Protein AF-A0A4Q7BI46-F1 (afdb_monomer_lite)

Secondary structure (DSSP, 8-state):
--HHHHHHHHHHHHHHHHHHHHHHHIIIIIIHHHHHHHHHHHH-EEEEEEEETTTT-EEEEEEEETTEEEEEEEEETTEEEEEEE-TT-BBTTSS-BGGGGGT-TTEEEEEEEEEEEE-TT-S--EEEEEEEEEEETTS-EEEEEBS--TTT-HHHHHHHHHHHHHHHHHHHHHHHHHHHHHHHHHHSS------HHHHHHHHHHHHHHHHHHHHHHHHHHHHHHH--

Foldseek 3Di:
DPPVVVVVVVVVVVVVVVVVVLVCCLCVPQQVVLVVVLLLLVPWDKDKDKAFPPPQKHKDQPDDDPLHRQWMFIDGPNDRQAIDRQVPQDWAPDRDTQRSLVVDPQKAWTMWIWIWIARPVRPGTYIDTQWTWIQGNVRDIDITGGRADLSRDPVNSVVSVVSNLVSLVVSLVVLVVVVVVVCCVVVVPDDDDDDPVVVVVVVVVVVVSVVVSVVSVVVSVCVVVVVD

pLDDT: mean 74.2, std 13.87, range [39.66, 94.44]

Radius of gyration: 26.59 Å; chains: 1; bounding box: 54×36×86 Å

Sequence (228 aa):
MFKFDEELKELCTLVIRLLIVQWVVFWTIFIFPTQEKYVLIKDGYYELKTYRVPQDVSYEIDRIEAKNITNLSLIKDFQVFSRFDCAGIVVERKNVQVCDAFLDKNKRVTHIELYERHPKDGYKIVYEIKGLEYENSRHEKIKIEVSVLPYESQSHLNNAKFKFVMSIIGSSFALILFFYVFYSTQFAKSIRKDGNLLIYLKNTIKYVTLILIVYQFIKVWMFLFKNL

Structure (mmCIF, N/CA/C/O backbone):
data_AF-A0A4Q7BI46-F1
#
_entry.id   AF-A0A4Q7BI46-F1
#
loop_
_atom_site.group_PDB
_atom_site.id
_atom_site.type_symbol
_atom_site.label_atom_id
_atom_site.label_alt_id
_atom_site.label_comp_id
_atom_site.label_asym_id
_atom_site.label_entity_id
_atom_site.label_seq_id
_atom_site.pdbx_PDB_ins_code
_atom_site.Cartn_x
_atom_site.Cartn_y
_atom_site.Cartn_z
_atom_site.occupancy
_atom_site.B_iso_or_equiv
_atom_site.auth_seq_id
_atom_site.auth_comp_id
_atom_site.auth_asym_id
_atom_site.auth_atom_id
_atom_site.pdbx_PDB_model_num
ATOM 1 N N . MET A 1 1 ? 17.442 -5.510 -56.576 1.00 42.97 1 MET A N 1
ATOM 2 C CA . MET A 1 1 ? 18.136 -4.648 -55.595 1.00 42.97 1 MET A CA 1
ATOM 3 C C . MET A 1 1 ? 17.198 -4.112 -54.492 1.00 42.97 1 MET A C 1
ATOM 5 O O . MET A 1 1 ? 17.585 -3.185 -53.811 1.00 42.97 1 MET A O 1
ATOM 9 N N . PHE A 1 2 ? 16.015 -4.711 -54.249 1.00 39.66 2 PHE A N 1
ATOM 10 C CA . PHE A 1 2 ? 15.000 -4.178 -53.308 1.00 39.66 2 PHE A CA 1
ATOM 11 C C . PHE A 1 2 ? 14.739 -5.028 -52.044 1.00 39.66 2 PHE A C 1
ATOM 13 O O . PHE A 1 2 ? 14.169 -4.527 -51.087 1.00 39.66 2 PHE A O 1
ATOM 20 N N . LYS A 1 3 ? 15.188 -6.292 -51.996 1.00 48.50 3 LYS A N 1
ATOM 21 C CA . LYS A 1 3 ? 14.912 -7.205 -50.865 1.00 48.50 3 LYS A CA 1
ATOM 22 C C . LYS A 1 3 ? 15.623 -6.829 -49.557 1.00 48.50 3 LYS A C 1
ATOM 24 O O . LYS A 1 3 ? 15.114 -7.101 -48.480 1.00 48.50 3 LYS A O 1
ATOM 29 N N . PHE A 1 4 ? 16.797 -6.209 -49.660 1.00 49.28 4 PHE A N 1
ATOM 30 C CA . PHE A 1 4 ? 17.637 -5.886 -48.505 1.00 49.28 4 PHE A CA 1
ATOM 31 C C . PHE A 1 4 ? 17.090 -4.707 -47.687 1.00 49.28 4 PHE A C 1
ATOM 33 O O . PHE A 1 4 ? 17.189 -4.706 -46.464 1.00 49.28 4 PHE A O 1
ATOM 40 N N . ASP A 1 5 ? 16.466 -3.732 -48.356 1.00 55.22 5 ASP A N 1
ATOM 41 C CA . ASP A 1 5 ? 15.857 -2.573 -47.697 1.00 55.22 5 ASP A CA 1
ATOM 42 C C . ASP A 1 5 ? 14.546 -2.932 -46.982 1.00 55.22 5 ASP A C 1
ATOM 44 O O . ASP A 1 5 ? 14.256 -2.367 -45.928 1.00 55.22 5 ASP A O 1
ATOM 48 N N . GLU A 1 6 ? 13.770 -3.893 -47.499 1.00 57.44 6 GLU A N 1
ATOM 49 C CA . GLU A 1 6 ? 12.555 -4.385 -46.831 1.00 57.44 6 GLU A CA 1
ATOM 50 C C . GLU A 1 6 ? 12.878 -5.175 -45.558 1.00 57.44 6 GLU A C 1
ATOM 52 O O . GLU A 1 6 ? 12.346 -4.848 -44.498 1.00 57.44 6 GLU A O 1
ATOM 57 N N . GLU A 1 7 ? 13.811 -6.132 -45.620 1.00 55.22 7 GLU A N 1
ATOM 58 C CA . GLU A 1 7 ? 14.237 -6.910 -44.444 1.00 55.22 7 GLU A CA 1
ATOM 59 C C . GLU A 1 7 ? 14.859 -6.009 -43.360 1.00 55.22 7 GLU A C 1
ATOM 61 O O . GLU A 1 7 ? 14.605 -6.179 -42.163 1.00 55.22 7 GLU A O 1
ATOM 66 N N . LEU A 1 8 ? 15.630 -4.992 -43.765 1.00 56.34 8 LEU A N 1
ATOM 67 C CA . LEU A 1 8 ? 16.214 -4.018 -42.844 1.00 56.34 8 LEU A CA 1
ATOM 68 C C . LEU A 1 8 ? 15.147 -3.122 -42.198 1.00 56.34 8 LEU A C 1
ATOM 70 O O . LEU A 1 8 ? 15.203 -2.849 -40.995 1.00 56.34 8 LEU A O 1
ATOM 74 N N . LYS A 1 9 ? 14.162 -2.667 -42.977 1.00 61.75 9 LYS A N 1
ATOM 75 C CA . LYS A 1 9 ? 13.049 -1.850 -42.481 1.00 61.75 9 LYS A CA 1
ATOM 76 C C . LYS A 1 9 ? 12.171 -2.634 -41.508 1.00 61.75 9 LYS A C 1
ATOM 78 O O . LYS A 1 9 ? 11.777 -2.080 -40.478 1.00 61.75 9 LYS A O 1
ATOM 83 N N . GLU A 1 10 ? 11.897 -3.905 -41.785 1.00 61.00 10 GLU A N 1
ATOM 84 C CA . GLU A 1 10 ? 11.157 -4.789 -40.879 1.00 61.00 10 GLU A CA 1
ATOM 85 C C . GLU A 1 10 ? 11.910 -5.019 -39.566 1.00 61.00 10 GLU A C 1
ATOM 87 O O . GLU A 1 10 ? 11.323 -4.859 -38.492 1.00 61.00 10 GLU A O 1
ATOM 92 N N . LEU A 1 11 ? 13.221 -5.283 -39.628 1.00 60.84 11 LEU A N 1
ATOM 93 C CA . LEU A 1 11 ? 14.055 -5.453 -38.437 1.00 60.84 11 LEU A CA 1
ATOM 94 C C . LEU A 1 11 ? 14.086 -4.179 -37.579 1.00 60.84 11 LEU A C 1
ATOM 96 O O . LEU A 1 11 ? 13.845 -4.240 -36.373 1.00 60.84 11 LEU A O 1
ATOM 100 N N . CYS A 1 12 ? 14.322 -3.015 -38.188 1.00 56.91 12 CYS A N 1
ATOM 101 C CA . CYS A 1 12 ? 14.306 -1.730 -37.485 1.00 56.91 12 CYS A CA 1
ATOM 102 C C . CYS A 1 12 ? 12.937 -1.443 -36.851 1.00 56.91 12 CYS A C 1
ATOM 104 O O . CYS A 1 12 ? 12.864 -1.001 -35.704 1.00 56.91 12 CYS A O 1
ATOM 106 N N . THR A 1 13 ? 11.847 -1.743 -37.560 1.00 63.34 13 THR A N 1
ATOM 107 C CA . THR A 1 13 ? 10.481 -1.555 -37.050 1.00 63.34 13 THR A CA 1
ATOM 108 C C . THR A 1 13 ? 10.200 -2.468 -35.855 1.00 63.34 13 THR A C 1
ATOM 110 O O . THR A 1 13 ? 9.615 -2.023 -34.865 1.00 63.34 13 THR A O 1
ATOM 113 N N . LEU A 1 14 ? 10.647 -3.726 -35.909 1.00 63.81 14 LEU A N 1
ATOM 114 C CA . LEU A 1 14 ? 10.507 -4.687 -34.815 1.00 63.81 14 LEU A CA 1
ATOM 115 C C . LEU A 1 14 ? 11.270 -4.228 -33.564 1.00 63.81 14 LEU A C 1
ATOM 117 O O . LEU A 1 14 ? 10.715 -4.246 -32.466 1.00 63.81 14 LEU A O 1
ATOM 121 N N . VAL A 1 15 ? 12.513 -3.765 -33.733 1.00 64.56 15 VAL A N 1
ATOM 122 C CA . VAL A 1 15 ? 13.352 -3.255 -32.636 1.00 64.56 15 VAL A CA 1
ATOM 123 C C . VAL A 1 15 ? 12.717 -2.036 -31.977 1.00 64.56 15 VAL A C 1
ATOM 125 O O . VAL A 1 15 ? 12.606 -1.996 -30.755 1.00 64.56 15 VAL A O 1
ATOM 128 N N . ILE A 1 16 ? 12.238 -1.069 -32.764 1.00 65.12 16 ILE A N 1
ATOM 129 C CA . ILE A 1 16 ? 11.577 0.130 -32.231 1.00 65.12 16 ILE A CA 1
ATOM 130 C C . ILE A 1 16 ? 10.316 -0.249 -31.445 1.00 65.12 16 ILE A C 1
ATOM 132 O O . ILE A 1 16 ? 10.116 0.239 -30.334 1.00 65.12 16 ILE A O 1
ATOM 136 N N . ARG A 1 17 ? 9.481 -1.153 -31.976 1.00 64.50 17 ARG A N 1
ATOM 137 C CA . ARG A 1 17 ? 8.268 -1.617 -31.282 1.00 64.50 17 ARG A CA 1
ATOM 138 C C . ARG A 1 17 ? 8.594 -2.318 -29.964 1.00 64.50 17 ARG A C 1
ATOM 140 O O . ARG A 1 17 ? 7.949 -2.032 -28.960 1.00 64.50 17 ARG A O 1
ATOM 147 N N . LEU A 1 18 ? 9.610 -3.182 -29.948 1.00 65.75 18 LEU A N 1
ATOM 148 C CA . LEU A 1 18 ? 10.075 -3.855 -28.732 1.00 65.75 18 LEU A CA 1
ATOM 149 C C . LEU A 1 18 ? 10.594 -2.863 -27.688 1.00 65.75 18 LEU A C 1
ATOM 151 O O . LEU A 1 18 ? 10.218 -2.971 -26.523 1.00 65.75 18 LEU A O 1
ATOM 155 N N . LEU A 1 19 ? 11.384 -1.868 -28.100 1.00 67.44 19 LEU A N 1
ATOM 156 C CA . LEU A 1 19 ? 11.882 -0.822 -27.205 1.00 67.44 19 LEU A CA 1
ATOM 157 C C . LEU A 1 19 ? 10.745 0.015 -26.609 1.00 67.44 19 LEU A C 1
ATOM 159 O O . LEU A 1 19 ? 10.787 0.325 -25.423 1.00 67.44 19 LEU A O 1
ATOM 163 N N . ILE A 1 20 ? 9.712 0.342 -27.392 1.00 65.31 20 ILE A N 1
ATOM 164 C CA . ILE A 1 20 ? 8.531 1.069 -26.899 1.00 65.31 20 ILE A CA 1
ATOM 165 C C . ILE A 1 20 ? 7.760 0.227 -25.877 1.00 65.31 20 ILE A C 1
ATOM 167 O O . ILE A 1 20 ? 7.444 0.726 -24.800 1.00 65.31 20 ILE A O 1
ATOM 171 N N . VAL A 1 21 ? 7.480 -1.046 -26.175 1.00 67.81 21 VAL A N 1
ATOM 172 C CA . VAL A 1 21 ? 6.760 -1.937 -25.247 1.00 67.81 21 VAL A CA 1
ATOM 173 C C . VAL A 1 21 ? 7.548 -2.115 -23.951 1.00 67.81 21 VAL A C 1
ATOM 175 O O . VAL A 1 21 ? 6.991 -1.978 -22.866 1.00 67.81 21 VAL A O 1
ATOM 178 N N . GLN A 1 22 ? 8.856 -2.343 -24.055 1.00 69.38 22 GLN A N 1
ATOM 179 C CA . GLN A 1 22 ? 9.752 -2.452 -22.910 1.00 69.38 22 GLN A CA 1
ATOM 180 C C . GLN A 1 22 ? 9.761 -1.160 -22.080 1.00 69.38 22 GLN A C 1
ATOM 182 O O . GLN A 1 22 ? 9.644 -1.213 -20.857 1.00 69.38 22 GLN A O 1
ATOM 187 N N . TRP A 1 23 ? 9.854 -0.001 -22.736 1.00 70.44 23 TRP A N 1
ATOM 188 C CA . TRP A 1 23 ? 9.809 1.307 -22.088 1.00 70.44 23 TRP A CA 1
ATOM 189 C C . TRP A 1 23 ? 8.508 1.497 -21.304 1.00 70.44 23 TRP A C 1
ATOM 191 O O . TRP A 1 23 ? 8.539 1.816 -20.117 1.00 70.44 23 TRP A O 1
ATOM 201 N N . VAL A 1 24 ? 7.364 1.233 -21.938 1.00 70.38 24 VAL A N 1
ATOM 202 C CA . VAL A 1 24 ? 6.047 1.343 -21.299 1.00 70.38 24 VAL A CA 1
ATOM 203 C C . VAL A 1 24 ? 5.945 0.401 -20.102 1.00 70.38 24 VAL A C 1
ATOM 205 O O . VAL A 1 24 ? 5.563 0.844 -19.022 1.00 70.38 24 VAL A O 1
ATOM 208 N N . VAL A 1 25 ? 6.340 -0.865 -20.250 1.00 70.69 25 VAL A N 1
ATOM 209 C CA . VAL A 1 25 ? 6.305 -1.863 -19.169 1.00 70.69 25 VAL A CA 1
ATOM 210 C C . VAL A 1 25 ? 7.189 -1.449 -17.990 1.00 70.69 25 VAL A C 1
ATOM 212 O O . VAL A 1 25 ? 6.753 -1.536 -16.844 1.00 70.69 25 VAL A O 1
ATOM 215 N N . PHE A 1 26 ? 8.400 -0.941 -18.236 1.00 72.62 26 PHE A N 1
ATOM 216 C CA . PHE A 1 26 ? 9.287 -0.516 -17.151 1.00 72.62 26 PHE A CA 1
ATOM 217 C C . PHE A 1 26 ? 8.710 0.622 -16.321 1.00 72.62 26 PHE A C 1
ATOM 219 O O . PHE A 1 26 ? 8.678 0.547 -15.090 1.00 72.62 26 PHE A O 1
ATOM 226 N N . TRP A 1 27 ? 8.227 1.662 -16.995 1.00 70.50 27 TRP A N 1
ATOM 227 C CA . TRP A 1 27 ? 7.672 2.819 -16.310 1.00 70.50 27 TRP A CA 1
ATOM 228 C C . TRP A 1 27 ? 6.374 2.476 -15.587 1.00 70.50 27 TRP A C 1
ATOM 230 O O . TRP A 1 27 ? 6.236 2.799 -14.412 1.00 70.50 27 TRP A O 1
ATOM 240 N N . THR A 1 28 ? 5.459 1.770 -16.250 1.00 70.56 28 THR A N 1
ATOM 241 C CA . THR A 1 28 ? 4.125 1.489 -15.700 1.00 70.56 28 THR A CA 1
ATOM 242 C C . THR A 1 28 ? 4.119 0.436 -14.598 1.00 70.56 28 THR A C 1
ATOM 244 O O . THR A 1 28 ? 3.349 0.574 -13.653 1.00 70.56 28 THR A O 1
ATOM 247 N N . ILE A 1 29 ? 4.973 -0.590 -14.674 1.00 74.12 29 ILE A N 1
ATOM 248 C CA . ILE A 1 29 ? 4.931 -1.714 -13.725 1.00 74.12 29 ILE A CA 1
ATOM 249 C C . ILE A 1 29 ? 5.925 -1.538 -12.575 1.00 74.12 29 ILE A C 1
ATOM 251 O O . ILE A 1 29 ? 5.618 -1.895 -11.439 1.00 74.12 29 ILE A O 1
ATOM 255 N N . PHE A 1 30 ? 7.115 -0.990 -12.836 1.00 73.38 30 PHE A N 1
ATOM 256 C CA . PHE A 1 30 ? 8.188 -0.974 -11.835 1.00 73.38 30 PHE A CA 1
ATOM 257 C C . PHE A 1 30 ? 8.401 0.409 -11.218 1.00 73.38 30 PHE A C 1
ATOM 259 O O . PHE A 1 30 ? 8.493 0.534 -9.993 1.00 73.38 30 PHE A O 1
ATOM 266 N N . ILE A 1 31 ? 8.473 1.453 -12.047 1.00 76.12 31 ILE A N 1
ATOM 267 C CA . ILE A 1 31 ? 8.896 2.783 -11.591 1.00 76.12 31 ILE A CA 1
ATOM 268 C C . ILE A 1 31 ? 7.717 3.573 -11.017 1.00 76.12 31 ILE A C 1
ATOM 270 O O . ILE A 1 31 ? 7.775 3.949 -9.848 1.00 76.12 31 ILE A O 1
ATOM 274 N N . PHE A 1 32 ? 6.633 3.778 -11.773 1.00 77.25 32 PHE A N 1
ATOM 275 C CA . PHE A 1 32 ? 5.499 4.586 -11.310 1.00 77.25 32 PHE A CA 1
ATOM 276 C C . PHE A 1 32 ? 4.880 4.074 -10.004 1.00 77.25 32 PHE A C 1
ATOM 278 O O . PHE A 1 32 ? 4.756 4.882 -9.088 1.00 77.25 32 PHE A O 1
ATOM 285 N N . PRO A 1 33 ? 4.620 2.766 -9.805 1.00 80.00 33 PRO A N 1
ATOM 286 C CA . PRO A 1 33 ? 4.011 2.305 -8.555 1.00 80.00 33 PRO A CA 1
ATOM 287 C C . PRO A 1 33 ? 4.900 2.540 -7.324 1.00 80.00 33 PRO A C 1
ATOM 289 O O . PRO A 1 33 ? 4.417 2.841 -6.231 1.00 80.00 33 PRO A O 1
ATOM 292 N N . THR A 1 34 ? 6.222 2.411 -7.482 1.00 82.88 34 THR A N 1
ATOM 293 C CA . THR A 1 34 ? 7.169 2.633 -6.377 1.00 82.88 34 THR A CA 1
ATOM 294 C C . THR A 1 34 ? 7.403 4.118 -6.110 1.00 82.88 34 THR A C 1
ATOM 296 O O . THR A 1 34 ? 7.507 4.511 -4.947 1.00 82.88 34 THR A O 1
ATOM 299 N N . GLN A 1 35 ? 7.408 4.942 -7.159 1.00 82.69 35 GLN A N 1
ATOM 300 C CA . GLN A 1 35 ? 7.459 6.397 -7.058 1.00 82.69 35 GLN A CA 1
ATOM 301 C C . GLN A 1 35 ? 6.207 6.953 -6.381 1.00 82.69 35 GLN A C 1
ATOM 303 O O . GLN A 1 35 ? 6.330 7.711 -5.423 1.00 82.69 35 GLN A O 1
ATOM 308 N N . GLU A 1 36 ? 5.020 6.560 -6.846 1.00 78.62 36 GLU A N 1
ATOM 309 C CA . GLU A 1 36 ? 3.738 6.974 -6.275 1.00 78.62 36 GLU A CA 1
ATOM 310 C C . GLU A 1 36 ? 3.697 6.646 -4.789 1.00 78.62 36 GLU A C 1
ATOM 312 O O . GLU A 1 36 ? 3.451 7.529 -3.976 1.00 78.62 36 GLU A O 1
ATOM 317 N N . LYS A 1 37 ? 4.054 5.413 -4.405 1.00 80.25 37 LYS A N 1
ATOM 318 C CA . LYS A 1 37 ? 4.109 5.016 -2.994 1.00 80.25 37 LYS A CA 1
ATOM 319 C C . LYS A 1 37 ? 5.092 5.859 -2.178 1.00 80.25 37 LYS A C 1
ATOM 321 O O . LYS A 1 37 ? 4.782 6.217 -1.045 1.00 80.25 37 LYS A O 1
ATOM 326 N N . TYR A 1 38 ? 6.269 6.170 -2.719 1.00 83.44 38 TYR A N 1
ATOM 327 C CA . TYR A 1 38 ? 7.255 7.000 -2.026 1.00 83.44 38 TYR A CA 1
ATOM 328 C C . TYR A 1 38 ? 6.774 8.445 -1.843 1.00 83.44 38 TYR A C 1
ATOM 330 O O . TYR A 1 38 ? 6.824 8.958 -0.727 1.00 83.44 38 TYR A O 1
ATOM 338 N N . VAL A 1 39 ? 6.276 9.081 -2.908 1.00 80.12 39 VAL A N 1
ATOM 339 C CA . VAL A 1 39 ? 5.740 10.454 -2.869 1.00 80.12 39 VAL A CA 1
ATOM 340 C C . VAL A 1 39 ? 4.546 10.534 -1.930 1.00 80.12 39 VAL A C 1
ATOM 342 O O . VAL A 1 39 ? 4.447 11.457 -1.132 1.00 80.12 39 VAL A O 1
ATOM 345 N N . LEU A 1 40 ? 3.679 9.526 -1.956 1.00 78.62 40 LEU A N 1
ATOM 346 C CA . LEU A 1 40 ? 2.534 9.429 -1.067 1.00 78.62 40 LEU A CA 1
ATOM 347 C C . LEU A 1 40 ? 2.983 9.424 0.416 1.00 78.62 40 LEU A C 1
ATOM 349 O O . LEU A 1 40 ? 2.395 10.133 1.231 1.00 78.62 40 LEU A O 1
ATOM 353 N N . ILE A 1 41 ? 4.068 8.709 0.760 1.00 78.25 41 ILE A N 1
ATOM 354 C CA . ILE A 1 41 ? 4.694 8.703 2.106 1.00 78.25 41 ILE A CA 1
ATOM 355 C C . ILE A 1 41 ? 5.360 10.013 2.467 1.00 78.25 41 ILE A C 1
ATOM 357 O O . ILE A 1 41 ? 5.165 10.496 3.581 1.00 78.25 41 ILE A O 1
ATOM 361 N N . LYS A 1 42 ? 6.086 10.606 1.531 1.00 80.44 42 LYS A N 1
ATOM 362 C CA . LYS A 1 42 ? 6.834 11.832 1.775 1.00 80.44 42 LYS A CA 1
ATOM 363 C C . LYS A 1 42 ? 5.938 13.071 1.896 1.00 80.44 42 LYS A C 1
ATOM 365 O O . LYS A 1 42 ? 6.152 13.878 2.791 1.00 80.44 42 LYS A O 1
ATOM 370 N N . ASP A 1 43 ? 4.975 13.223 0.988 1.00 77.75 43 ASP A N 1
ATOM 371 C CA . ASP A 1 43 ? 4.309 14.502 0.699 1.00 77.75 43 ASP A CA 1
ATOM 372 C C . ASP A 1 43 ? 2.779 14.468 0.862 1.00 77.75 43 ASP A C 1
ATOM 374 O O . ASP A 1 43 ? 2.121 15.485 0.626 1.00 77.75 43 ASP A O 1
ATOM 378 N N . GLY A 1 44 ? 2.195 13.317 1.214 1.00 77.44 44 GLY A N 1
ATOM 379 C CA . GLY A 1 44 ? 0.752 13.191 1.426 1.00 77.44 44 GLY A CA 1
ATOM 380 C C . GLY A 1 44 ? 0.261 14.049 2.594 1.00 77.44 44 GLY A C 1
ATOM 381 O O . GLY A 1 44 ? 0.916 14.122 3.631 1.00 77.44 44 GLY A O 1
ATOM 382 N N . TYR A 1 45 ? -0.904 14.682 2.436 1.00 82.31 45 TYR A N 1
ATOM 383 C CA . TYR A 1 45 ? -1.616 15.293 3.559 1.00 82.31 45 TYR A CA 1
ATOM 384 C C . TYR A 1 45 ? -2.427 14.219 4.287 1.00 82.31 45 TYR A C 1
ATOM 386 O O . TYR A 1 45 ? -3.080 13.408 3.627 1.00 82.31 45 TYR A O 1
ATOM 394 N N . TYR A 1 46 ? -2.384 14.218 5.621 1.00 82.50 46 TYR A N 1
ATOM 395 C CA . TYR A 1 46 ? -3.060 13.229 6.460 1.00 82.50 46 TYR A CA 1
ATOM 396 C C . TYR A 1 46 ? -4.148 13.899 7.290 1.00 82.50 46 TYR A C 1
ATOM 398 O O . TYR A 1 46 ? -3.883 14.865 8.006 1.00 82.50 46 TYR A O 1
ATOM 406 N N . GLU A 1 47 ? -5.350 13.342 7.231 1.00 87.94 47 GLU A N 1
ATOM 407 C CA . GLU A 1 47 ? -6.479 13.734 8.064 1.00 87.94 47 GLU A CA 1
ATOM 408 C C . GLU A 1 47 ? -6.932 12.521 8.879 1.00 87.94 47 GLU A C 1
ATOM 410 O O . GLU A 1 47 ? -7.193 11.455 8.325 1.00 87.94 47 GLU A O 1
ATOM 415 N N . LEU A 1 48 ? -7.008 12.659 10.203 1.00 89.44 48 LEU A N 1
ATOM 416 C CA . LEU A 1 48 ? -7.556 11.607 11.055 1.00 89.44 48 LEU A CA 1
ATOM 417 C C . LEU A 1 48 ? -9.084 11.690 11.036 1.00 89.44 48 LEU A C 1
ATOM 419 O O . LEU A 1 48 ? -9.647 12.715 11.420 1.00 89.44 48 LEU A O 1
ATOM 423 N N . LYS A 1 49 ? -9.749 10.601 10.646 1.00 92.38 49 LYS A N 1
ATOM 424 C CA . LYS A 1 49 ? -11.206 10.464 10.707 1.00 92.38 49 LYS A CA 1
ATOM 425 C C . LYS A 1 49 ? -11.618 9.243 11.504 1.00 92.38 49 LYS A C 1
ATOM 427 O O . LYS A 1 49 ? -11.022 8.174 11.403 1.00 92.38 49 LYS A O 1
ATOM 432 N N . THR A 1 50 ? -12.695 9.407 12.254 1.00 93.69 50 THR A N 1
ATOM 433 C CA . THR A 1 50 ? -13.314 8.332 13.023 1.00 93.69 50 THR A CA 1
ATOM 434 C C . THR A 1 50 ? -14.657 7.998 12.400 1.00 93.69 50 THR A C 1
ATOM 436 O O . THR A 1 50 ? -15.497 8.874 12.208 1.00 93.69 50 THR A O 1
ATOM 439 N N . TYR A 1 51 ? -14.852 6.721 12.096 1.00 93.12 51 TYR A N 1
ATOM 440 C CA . TYR A 1 51 ? -16.048 6.189 11.460 1.00 93.12 51 TYR A CA 1
ATOM 441 C C . TYR A 1 51 ? -16.800 5.282 12.426 1.00 93.12 51 TYR A C 1
ATOM 443 O O . TYR A 1 51 ? -16.200 4.376 13.003 1.00 93.12 51 TYR A O 1
ATOM 451 N N . ARG A 1 52 ? -18.109 5.490 12.594 1.00 92.69 52 ARG A N 1
ATOM 452 C CA . ARG A 1 52 ? -18.959 4.603 13.400 1.00 92.69 52 ARG A CA 1
ATOM 453 C C . ARG A 1 52 ? -19.343 3.352 12.624 1.00 92.69 52 ARG A C 1
ATOM 455 O O . ARG A 1 52 ? -19.707 3.426 11.452 1.00 92.69 52 ARG A O 1
ATOM 462 N N . VAL A 1 53 ? -19.339 2.217 13.312 1.00 91.25 53 VAL A N 1
ATOM 463 C CA . VAL A 1 53 ? -19.728 0.913 12.774 1.00 91.25 53 VAL A CA 1
ATOM 464 C C . VAL A 1 53 ? -20.997 0.422 13.484 1.00 91.25 53 VAL A C 1
ATOM 466 O O . VAL A 1 53 ? -21.000 0.302 14.711 1.00 91.25 53 VAL A O 1
ATOM 469 N N . PRO A 1 54 ? -22.080 0.080 12.758 1.00 89.69 54 PRO A N 1
ATOM 470 C CA . PRO A 1 54 ? -22.216 0.071 11.299 1.00 89.69 54 PRO A CA 1
ATOM 471 C C . PRO A 1 54 ? -22.775 1.380 10.696 1.00 89.69 54 PRO A C 1
ATOM 473 O O . PRO A 1 54 ? -23.138 1.383 9.525 1.00 89.69 54 PRO A O 1
ATOM 476 N N . GLN A 1 55 ? -22.953 2.454 11.482 1.00 89.62 55 GLN A N 1
ATOM 477 C CA . GLN A 1 55 ? -23.742 3.621 11.051 1.00 89.62 55 GLN A CA 1
ATOM 478 C C . GLN A 1 55 ? -23.108 4.414 9.904 1.00 89.62 55 GLN A C 1
ATOM 480 O O . GLN A 1 55 ? -23.820 4.798 8.981 1.00 89.62 55 GLN A O 1
ATOM 485 N N . ASP A 1 56 ? -21.805 4.687 9.981 1.00 90.69 56 ASP A N 1
ATOM 486 C CA . ASP A 1 56 ? -21.097 5.471 8.966 1.00 90.69 56 ASP A CA 1
ATOM 487 C C . ASP A 1 56 ? -20.407 4.552 7.945 1.00 90.69 56 ASP A C 1
ATOM 489 O O . ASP A 1 56 ? -20.304 4.901 6.769 1.00 90.69 56 ASP A O 1
ATOM 493 N N . VAL A 1 57 ? -19.930 3.382 8.390 1.00 92.81 57 VAL A N 1
ATOM 494 C CA . VAL A 1 57 ? -19.304 2.353 7.547 1.00 92.81 57 VAL A CA 1
ATOM 495 C C . VAL A 1 57 ? -19.680 0.952 8.024 1.00 92.81 57 VAL A C 1
ATOM 497 O O . VAL A 1 57 ? -19.797 0.699 9.224 1.00 92.81 57 VAL A O 1
ATOM 500 N N . SER A 1 58 ? -19.804 0.014 7.092 1.00 91.75 58 SER A N 1
ATOM 501 C CA . SER A 1 58 ? -19.840 -1.424 7.366 1.00 91.75 58 SER A CA 1
ATOM 502 C C . SER A 1 58 ? -18.549 -2.092 6.885 1.00 91.75 58 SER A C 1
ATOM 504 O O . SER A 1 58 ? -17.671 -1.441 6.316 1.00 91.75 58 SER A O 1
ATOM 506 N N . TYR A 1 59 ? -18.387 -3.384 7.167 1.00 90.94 59 TYR A N 1
ATOM 507 C CA . TYR A 1 59 ? -17.187 -4.128 6.797 1.00 90.94 59 TYR A CA 1
ATOM 508 C C . TYR A 1 59 ? -17.522 -5.520 6.267 1.00 90.94 59 TYR A C 1
ATOM 510 O O . TYR A 1 59 ? -18.542 -6.109 6.626 1.00 90.94 59 TYR A O 1
ATOM 518 N N . GLU A 1 60 ? -16.623 -6.047 5.446 1.00 91.38 60 GLU A N 1
ATOM 519 C CA . GLU A 1 60 ? -16.635 -7.409 4.928 1.00 91.38 60 GLU A CA 1
ATOM 520 C C . GLU A 1 60 ? -15.250 -8.029 5.128 1.00 91.38 60 GLU A C 1
ATOM 522 O O . GLU A 1 60 ? -14.219 -7.395 4.891 1.00 91.38 60 GLU A O 1
ATOM 527 N N . ILE A 1 61 ? -15.217 -9.267 5.619 1.00 89.75 61 ILE A N 1
ATOM 528 C CA . ILE A 1 61 ? -13.971 -10.007 5.818 1.00 89.75 61 ILE A CA 1
ATOM 529 C C . ILE A 1 61 ? -13.694 -10.791 4.539 1.00 89.75 61 ILE A C 1
ATOM 531 O O . ILE A 1 61 ? -14.279 -11.848 4.319 1.00 89.75 61 ILE A O 1
ATOM 535 N N . ASP A 1 62 ? -12.785 -10.279 3.712 1.00 88.00 62 ASP A N 1
ATOM 536 C CA . ASP A 1 62 ? -12.505 -10.863 2.397 1.00 88.00 62 ASP A CA 1
ATOM 537 C C . ASP A 1 62 ? -11.683 -12.154 2.501 1.00 88.00 62 ASP A C 1
ATOM 539 O O . ASP A 1 62 ? -11.833 -13.074 1.695 1.00 88.00 62 ASP A O 1
ATOM 543 N N . ARG A 1 63 ? -10.744 -12.214 3.457 1.00 86.62 63 ARG A N 1
ATOM 544 C CA . ARG A 1 63 ? -9.825 -13.351 3.591 1.00 86.62 63 ARG A CA 1
ATOM 545 C C . ARG A 1 63 ? -9.329 -13.533 5.020 1.00 86.62 63 ARG A C 1
ATOM 547 O O . ARG A 1 63 ? -8.915 -12.577 5.676 1.00 86.62 63 ARG A O 1
ATOM 554 N N . ILE A 1 64 ? -9.319 -14.792 5.454 1.00 85.00 64 ILE A N 1
ATOM 555 C CA . ILE A 1 64 ? -8.782 -15.250 6.737 1.00 85.00 64 ILE A CA 1
ATOM 556 C C . ILE A 1 64 ? -7.719 -16.310 6.450 1.00 85.00 64 ILE A C 1
ATOM 558 O O . ILE A 1 64 ? -7.970 -17.255 5.701 1.00 85.00 64 ILE A O 1
ATOM 562 N N . GLU A 1 65 ? -6.553 -16.191 7.077 1.00 83.69 65 GLU A N 1
ATOM 563 C CA . GLU A 1 65 ? -5.492 -17.198 7.024 1.00 83.69 65 GLU A CA 1
ATOM 564 C C . GLU A 1 65 ? -5.011 -17.525 8.433 1.00 83.69 65 GLU A C 1
ATOM 566 O O . GLU A 1 65 ? -4.775 -16.633 9.241 1.00 83.69 65 GLU A O 1
ATOM 571 N N . ALA A 1 66 ? -4.869 -18.816 8.746 1.00 80.88 66 ALA A N 1
ATOM 572 C CA . ALA A 1 66 ? -4.342 -19.281 10.033 1.00 80.88 66 ALA A CA 1
ATOM 573 C C . ALA A 1 66 ? -4.996 -18.623 11.276 1.00 80.88 66 ALA A C 1
ATOM 575 O O . ALA A 1 66 ? -4.332 -18.437 12.291 1.00 80.88 66 ALA A O 1
ATOM 576 N N . LYS A 1 67 ? -6.310 -18.341 11.204 1.00 79.38 67 LYS A N 1
ATOM 577 C CA . LYS A 1 67 ? -7.146 -17.661 12.223 1.00 79.38 67 LYS A CA 1
ATOM 578 C C . LYS A 1 67 ? -6.982 -16.139 12.340 1.00 79.38 67 LYS A C 1
ATOM 580 O O . LYS A 1 67 ? -7.632 -15.560 13.201 1.00 79.38 67 LYS A O 1
ATOM 585 N N . ASN A 1 68 ? -6.213 -15.510 11.460 1.00 80.69 68 ASN A N 1
ATOM 586 C CA . ASN A 1 68 ? -6.058 -14.059 11.409 1.00 80.69 68 ASN A CA 1
ATOM 587 C C . ASN A 1 68 ? -6.783 -13.498 10.184 1.00 80.69 68 ASN A C 1
ATOM 589 O O . ASN A 1 68 ? -6.776 -14.121 9.115 1.00 80.69 68 ASN A O 1
ATOM 593 N N . ILE A 1 69 ? -7.393 -12.320 10.313 1.00 81.62 69 ILE A N 1
ATOM 594 C CA . ILE A 1 69 ? -7.902 -11.602 9.138 1.00 81.62 69 ILE A CA 1
ATOM 595 C C . ILE A 1 69 ? -6.703 -11.091 8.350 1.00 81.62 69 ILE A C 1
ATOM 597 O O . ILE A 1 69 ? -5.911 -10.317 8.874 1.00 81.62 69 ILE A O 1
ATOM 601 N N . THR A 1 70 ? -6.590 -11.477 7.082 1.00 83.38 70 THR A N 1
ATOM 602 C CA . THR A 1 70 ? -5.565 -10.917 6.194 1.00 83.38 70 THR A CA 1
ATOM 603 C C . THR A 1 70 ? -6.113 -9.755 5.385 1.00 83.38 70 THR A C 1
ATOM 605 O O . THR A 1 70 ? -5.397 -8.787 5.188 1.00 83.38 70 THR A O 1
ATOM 608 N N . ASN A 1 71 ? -7.381 -9.813 4.963 1.00 86.94 71 ASN A N 1
ATOM 609 C CA . ASN A 1 71 ? -8.008 -8.745 4.184 1.00 86.94 71 ASN A CA 1
ATOM 610 C C . ASN A 1 71 ? -9.364 -8.342 4.768 1.00 86.94 71 ASN A C 1
ATOM 612 O O . ASN A 1 71 ? -10.208 -9.203 5.031 1.00 86.94 71 ASN A O 1
ATOM 616 N N . LEU A 1 72 ? -9.571 -7.033 4.907 1.00 89.81 72 LEU A N 1
ATOM 617 C CA . LEU A 1 72 ? -10.819 -6.420 5.358 1.00 89.81 72 LEU A CA 1
ATOM 618 C C . LEU A 1 72 ? -11.254 -5.335 4.364 1.00 89.81 72 LEU A C 1
ATOM 620 O O . LEU A 1 72 ? -10.515 -4.377 4.130 1.00 89.81 72 LEU A O 1
ATOM 624 N N . SER A 1 73 ? -12.462 -5.447 3.824 1.00 91.00 73 SER A N 1
ATOM 625 C CA . SER A 1 73 ? -13.095 -4.401 3.022 1.00 91.00 73 SER A CA 1
ATOM 626 C C . SER A 1 73 ? -13.970 -3.522 3.911 1.00 91.00 73 SER A C 1
ATOM 628 O O . SER A 1 73 ? -14.769 -4.034 4.691 1.00 91.00 73 SER A O 1
ATOM 630 N N . LEU A 1 74 ? -13.848 -2.198 3.789 1.00 91.31 74 LEU A N 1
ATOM 631 C CA . LEU A 1 74 ? -14.801 -1.255 4.374 1.00 91.31 74 LEU A CA 1
ATOM 632 C C . LEU A 1 74 ? -15.754 -0.741 3.303 1.00 91.31 74 LEU A C 1
ATOM 634 O O . LEU A 1 74 ? -15.347 -0.354 2.202 1.00 91.31 74 LEU A O 1
ATOM 638 N N . ILE A 1 75 ? -17.031 -0.731 3.662 1.00 91.31 75 ILE A N 1
ATOM 639 C CA . ILE A 1 75 ? -18.147 -0.404 2.791 1.00 91.31 75 ILE A CA 1
ATOM 640 C C . ILE A 1 75 ? -18.802 0.869 3.316 1.00 91.31 75 ILE A C 1
ATOM 642 O O . ILE A 1 75 ? -19.136 0.983 4.495 1.00 91.31 75 ILE A O 1
ATOM 646 N N . LYS A 1 76 ? -19.000 1.830 2.422 1.00 91.06 76 LYS A N 1
ATOM 647 C CA . LYS A 1 76 ? -19.714 3.079 2.675 1.00 91.06 76 LYS A CA 1
ATOM 648 C C . LYS A 1 76 ? -20.615 3.337 1.478 1.00 91.06 76 LYS A C 1
ATOM 650 O O . LYS A 1 76 ? -20.190 3.110 0.349 1.00 91.06 76 LYS A O 1
ATOM 655 N N . ASP A 1 77 ? -21.861 3.736 1.715 1.00 89.19 77 ASP A N 1
ATOM 656 C CA . ASP A 1 77 ? -22.835 4.003 0.646 1.00 89.19 77 ASP A CA 1
ATOM 657 C C . ASP A 1 77 ? -22.960 2.839 -0.366 1.00 89.19 77 ASP A C 1
ATOM 659 O O . ASP A 1 77 ? -23.048 3.038 -1.576 1.00 89.19 77 ASP A O 1
ATOM 663 N N . PHE A 1 78 ? -22.939 1.596 0.139 1.00 85.50 78 PHE A N 1
ATOM 664 C CA . PHE A 1 78 ? -22.986 0.344 -0.639 1.00 85.50 78 PHE A CA 1
ATOM 665 C C . PHE A 1 78 ? -21.801 0.100 -1.589 1.00 85.50 78 PHE A C 1
ATOM 667 O O . PHE A 1 78 ? -21.869 -0.783 -2.444 1.00 85.50 78 PHE A O 1
ATOM 674 N N . GLN A 1 79 ? -20.698 0.834 -1.435 1.00 87.94 79 GLN A N 1
ATOM 675 C CA . GLN A 1 79 ? -19.479 0.643 -2.214 1.00 87.94 79 GLN A CA 1
ATOM 676 C C . GLN A 1 79 ? -18.285 0.347 -1.309 1.00 87.94 79 GLN A C 1
ATOM 678 O O . GLN A 1 79 ? -18.121 0.947 -0.246 1.00 87.94 79 GLN A O 1
ATOM 683 N N . VAL A 1 80 ? -17.423 -0.573 -1.749 1.00 87.81 80 VAL A N 1
ATOM 684 C CA . VAL A 1 80 ? -16.130 -0.807 -1.099 1.00 87.81 80 VAL A CA 1
ATOM 685 C C . VAL A 1 80 ? -15.239 0.394 -1.387 1.00 87.81 80 VAL A C 1
ATOM 687 O O . VAL A 1 80 ? -14.764 0.562 -2.510 1.00 87.81 80 VAL A O 1
ATOM 690 N N . PHE A 1 81 ? -15.013 1.228 -0.376 1.00 86.75 81 PHE A N 1
ATOM 691 C CA . PHE A 1 81 ? -14.185 2.425 -0.526 1.00 86.75 81 PHE A CA 1
ATOM 692 C C . PHE A 1 81 ? -12.729 2.174 -0.117 1.00 86.75 81 PHE A C 1
ATOM 694 O O . PHE A 1 81 ? -11.823 2.845 -0.611 1.00 86.75 81 PHE A O 1
ATOM 701 N N . SER A 1 82 ? -12.482 1.179 0.742 1.00 85.94 82 SER A N 1
ATOM 702 C CA . SER A 1 82 ? -11.133 0.785 1.144 1.00 85.94 82 SER A CA 1
ATOM 703 C C . SER A 1 82 ? -11.012 -0.720 1.347 1.00 85.94 82 SER A C 1
ATOM 705 O O . SER A 1 82 ? -11.944 -1.372 1.813 1.00 85.94 82 SER A O 1
ATOM 707 N N . ARG A 1 83 ? -9.831 -1.251 1.027 1.00 87.25 83 ARG A N 1
ATOM 708 C CA . ARG A 1 83 ? -9.415 -2.622 1.328 1.00 87.25 83 ARG A CA 1
ATOM 709 C C . ARG A 1 83 ? -8.125 -2.567 2.126 1.00 87.25 83 ARG A C 1
ATOM 711 O O . ARG A 1 83 ? -7.144 -1.991 1.658 1.00 87.25 83 ARG A O 1
ATOM 718 N N . PHE A 1 84 ? -8.135 -3.165 3.305 1.00 83.94 84 PHE A N 1
ATOM 719 C CA . PHE A 1 84 ? -7.002 -3.193 4.214 1.00 83.94 84 PHE A CA 1
ATOM 720 C C . PHE A 1 84 ? -6.336 -4.557 4.176 1.00 83.94 84 PHE A C 1
ATOM 722 O O . PHE A 1 84 ? -6.997 -5.573 4.383 1.00 83.94 84 PHE A O 1
ATOM 729 N N . ASP A 1 85 ? -5.025 -4.547 3.947 1.00 82.94 85 ASP A N 1
ATOM 730 C CA . ASP A 1 85 ? -4.163 -5.676 4.269 1.00 82.94 85 ASP A CA 1
ATOM 731 C C . ASP A 1 85 ? -3.847 -5.598 5.764 1.00 82.94 85 ASP A C 1
ATOM 733 O O . ASP A 1 85 ? -3.104 -4.731 6.228 1.00 82.94 85 ASP A O 1
ATOM 737 N N . CYS A 1 86 ? -4.500 -6.462 6.526 1.00 78.62 86 CYS A N 1
ATOM 738 C CA . CYS A 1 86 ? -4.388 -6.540 7.974 1.00 78.62 86 CYS A CA 1
ATOM 739 C C . CYS A 1 86 ? -3.110 -7.265 8.421 1.00 78.62 86 CYS A C 1
ATOM 741 O O . CYS A 1 86 ? -2.744 -7.201 9.601 1.00 78.62 86 CYS A O 1
ATOM 743 N N . ALA A 1 87 ? -2.403 -7.931 7.498 1.00 72.81 87 ALA A N 1
ATOM 744 C CA . ALA A 1 87 ? -1.195 -8.666 7.820 1.00 72.81 87 ALA A CA 1
ATOM 745 C C . ALA A 1 87 ? -0.096 -7.711 8.318 1.00 72.81 87 ALA A C 1
ATOM 747 O O . ALA A 1 87 ? 0.413 -6.854 7.598 1.00 72.81 87 ALA A O 1
ATOM 748 N N . GLY A 1 88 ? 0.292 -7.876 9.584 1.00 68.12 88 GLY A N 1
ATOM 749 C CA . GLY A 1 88 ? 1.352 -7.080 10.208 1.00 68.12 88 GLY A CA 1
ATOM 750 C C . GLY A 1 88 ? 0.898 -5.753 10.827 1.00 68.12 88 GLY A C 1
ATOM 751 O O . GLY A 1 88 ? 1.737 -5.059 11.400 1.00 68.12 88 GLY A O 1
ATOM 752 N N . ILE A 1 89 ? -0.399 -5.418 10.794 1.00 75.88 89 ILE A N 1
ATOM 753 C CA . ILE A 1 89 ? -0.945 -4.291 11.568 1.00 75.88 89 ILE A CA 1
ATOM 754 C C . ILE A 1 89 ? -1.129 -4.744 13.020 1.00 75.88 89 ILE A C 1
ATOM 756 O O . ILE A 1 89 ? -2.131 -5.371 13.365 1.00 75.88 89 ILE A O 1
ATOM 760 N N . VAL A 1 90 ? -0.145 -4.450 13.868 1.00 78.69 90 VAL A N 1
ATOM 761 C CA . VAL A 1 90 ? -0.100 -4.907 15.265 1.00 78.69 90 VAL A CA 1
ATOM 762 C C . VAL A 1 90 ? -0.567 -3.847 16.261 1.00 78.69 90 VAL A C 1
ATOM 764 O O . VAL A 1 90 ? -0.393 -2.645 16.054 1.00 78.69 90 VAL A O 1
ATOM 767 N N . VAL A 1 91 ? -1.149 -4.321 17.360 1.00 79.38 91 VAL A N 1
ATOM 768 C CA . VAL A 1 91 ? -1.572 -3.507 18.506 1.00 79.38 91 VAL A CA 1
ATOM 769 C C . VAL A 1 91 ? -0.365 -3.034 19.318 1.00 79.38 91 VAL A C 1
ATOM 771 O O . VAL A 1 91 ? 0.602 -3.777 19.510 1.00 79.38 91 VAL A O 1
ATOM 774 N N . GLU A 1 92 ? -0.435 -1.824 19.879 1.00 70.75 92 GLU A N 1
ATOM 775 C CA . GLU A 1 92 ? 0.607 -1.332 20.781 1.00 70.75 92 GLU A CA 1
ATOM 776 C C . GLU A 1 92 ? 0.862 -2.321 21.938 1.00 70.75 92 GLU A C 1
ATOM 778 O O . GLU A 1 92 ? -0.054 -2.757 22.641 1.00 70.75 92 GLU A O 1
ATOM 783 N N . ARG A 1 93 ? 2.136 -2.692 22.136 1.00 64.56 93 ARG A N 1
ATOM 784 C CA . ARG A 1 93 ? 2.617 -3.573 23.223 1.00 64.56 93 ARG A CA 1
ATOM 785 C C . ARG A 1 93 ? 2.079 -5.011 23.189 1.00 64.56 93 ARG A C 1
ATOM 787 O O . ARG A 1 93 ? 2.267 -5.744 24.161 1.00 64.56 93 ARG A O 1
ATOM 794 N N . LYS A 1 94 ? 1.445 -5.445 22.091 1.00 66.31 94 LYS A N 1
ATOM 795 C CA . LYS A 1 94 ? 0.948 -6.819 21.916 1.00 66.31 94 LYS A CA 1
ATOM 796 C C . LYS A 1 94 ? 1.214 -7.316 20.492 1.00 66.31 94 LYS A C 1
ATOM 798 O O . LYS A 1 94 ? 0.863 -6.653 19.528 1.00 66.31 94 LYS A O 1
ATOM 803 N N . ASN A 1 95 ? 1.748 -8.529 20.346 1.00 65.94 95 ASN A N 1
ATOM 804 C CA . ASN A 1 95 ? 1.866 -9.215 19.046 1.00 65.94 95 ASN A CA 1
ATOM 805 C C . ASN A 1 95 ? 0.503 -9.772 18.579 1.00 65.94 95 ASN A C 1
ATOM 807 O O . ASN A 1 95 ? 0.374 -10.960 18.298 1.00 65.94 95 ASN A O 1
ATOM 811 N N . VAL A 1 96 ? -0.530 -8.930 18.565 1.00 73.19 96 VAL A N 1
ATOM 812 C CA . VAL A 1 96 ? -1.900 -9.264 18.143 1.00 73.19 96 VAL A CA 1
ATOM 813 C C . VAL A 1 96 ? -2.271 -8.331 16.999 1.00 73.19 96 VAL A C 1
ATOM 815 O O . VAL A 1 96 ? -1.895 -7.156 17.045 1.00 73.19 96 VAL A O 1
ATOM 818 N N . GLN A 1 97 ? -2.972 -8.829 15.977 1.00 76.75 97 GLN A N 1
ATOM 819 C CA . GLN A 1 97 ? -3.370 -7.983 14.857 1.00 76.75 97 GLN A CA 1
ATOM 820 C C . GLN A 1 97 ? -4.582 -7.137 15.239 1.00 76.75 97 GLN A C 1
ATOM 822 O O . GLN A 1 97 ? -5.502 -7.603 15.912 1.00 76.75 97 GLN A O 1
ATOM 827 N N . VAL A 1 98 ? -4.609 -5.883 14.790 1.00 82.06 98 VAL A N 1
ATOM 828 C CA . VAL A 1 98 ? -5.743 -4.981 15.048 1.00 82.06 98 VAL A CA 1
ATOM 829 C C . VAL A 1 98 ? -7.036 -5.565 14.483 1.00 82.06 98 VAL A C 1
ATOM 831 O O . VAL A 1 98 ? -8.066 -5.548 15.153 1.00 82.06 98 VAL A O 1
ATOM 834 N N . CYS A 1 99 ? -6.976 -6.169 13.295 1.00 85.44 99 CYS A N 1
ATOM 835 C CA . CYS A 1 99 ? -8.155 -6.729 12.646 1.00 85.44 99 CYS A CA 1
ATOM 836 C C . CYS A 1 99 ? -8.723 -7.983 13.343 1.00 85.44 99 CYS A C 1
ATOM 838 O O . CYS A 1 99 ? -9.873 -8.339 13.101 1.00 85.44 99 CYS A O 1
ATOM 840 N N . ASP A 1 100 ? -8.002 -8.618 14.270 1.00 82.62 100 ASP A N 1
ATOM 841 C CA . ASP A 1 100 ? -8.532 -9.774 15.011 1.00 82.62 100 ASP A CA 1
ATOM 842 C C . ASP A 1 100 ? -9.725 -9.391 15.906 1.00 82.62 100 ASP A C 1
ATOM 844 O O . ASP A 1 100 ? -10.542 -10.241 16.265 1.00 82.62 100 ASP A O 1
ATOM 848 N N . ALA A 1 101 ? -9.881 -8.101 16.235 1.00 84.38 101 ALA A N 1
ATOM 849 C CA . ALA A 1 101 ? -11.044 -7.601 16.965 1.00 84.38 101 ALA A CA 1
ATOM 850 C C . ALA A 1 101 ? -12.372 -7.844 16.225 1.00 84.38 101 ALA A C 1
ATOM 852 O O . ALA A 1 101 ? -13.401 -7.966 16.884 1.00 84.38 101 ALA A O 1
ATOM 853 N N . PHE A 1 102 ? -12.353 -7.961 14.892 1.00 85.94 102 PHE A N 1
ATOM 854 C CA . PHE A 1 102 ? -13.542 -8.237 14.079 1.00 85.94 102 PHE A CA 1
ATOM 855 C C . PHE A 1 102 ? -13.936 -9.726 14.059 1.00 85.94 102 PHE A C 1
ATOM 857 O O . PHE A 1 102 ? -15.049 -10.052 13.657 1.00 85.94 102 PHE A O 1
ATOM 864 N N . LEU A 1 103 ? -13.054 -10.637 14.493 1.00 86.25 103 LEU A N 1
ATOM 865 C CA . LEU A 1 103 ? -13.356 -12.075 14.593 1.00 86.25 103 LEU A CA 1
ATOM 866 C C . LEU A 1 103 ? -13.928 -12.478 15.956 1.00 86.25 103 LEU A C 1
ATOM 868 O O . LEU A 1 103 ? -14.567 -13.526 16.080 1.00 86.25 103 LEU A O 1
ATOM 872 N N . ASP A 1 104 ? -13.670 -11.685 16.995 1.00 84.88 104 ASP A N 1
ATOM 873 C CA . ASP A 1 104 ? -14.057 -12.021 18.359 1.00 84.88 104 ASP A CA 1
ATOM 874 C C . ASP A 1 104 ? -15.541 -11.726 18.598 1.00 84.88 104 ASP A C 1
ATOM 876 O O . ASP A 1 104 ? -15.959 -10.577 18.691 1.00 84.88 104 ASP A O 1
ATOM 880 N N . LYS A 1 105 ? -16.341 -12.781 18.772 1.00 83.19 105 LYS A N 1
ATOM 881 C CA . LYS A 1 105 ? -17.790 -12.674 19.015 1.00 83.19 105 LYS A CA 1
ATOM 882 C C . LYS A 1 105 ? -18.149 -11.925 20.303 1.00 83.19 105 LYS A C 1
ATOM 884 O O . LYS A 1 105 ? -19.287 -11.487 20.439 1.00 83.19 105 LYS A O 1
ATOM 889 N N . ASN A 1 106 ? -17.212 -11.791 21.244 1.00 87.06 106 ASN A N 1
ATOM 890 C CA . ASN A 1 106 ? -17.410 -11.044 22.489 1.00 87.06 106 ASN A CA 1
ATOM 891 C C . ASN A 1 106 ? -17.004 -9.570 22.369 1.00 87.06 106 ASN A C 1
ATOM 893 O O . ASN A 1 106 ? -17.077 -8.837 23.357 1.00 87.06 106 ASN A O 1
ATOM 897 N N . LYS A 1 107 ? -16.537 -9.152 21.189 1.00 88.94 107 LYS A N 1
ATOM 898 C CA . LYS A 1 107 ? -16.173 -7.778 20.878 1.00 88.94 107 LYS A CA 1
ATOM 899 C C . LYS A 1 107 ? -17.103 -7.258 19.798 1.00 88.94 107 LYS A C 1
ATOM 901 O O . LYS A 1 107 ? -17.228 -7.834 18.722 1.00 88.94 107 LYS A O 1
ATOM 906 N N . ARG A 1 108 ? -17.735 -6.126 20.068 1.00 89.88 108 ARG A N 1
ATOM 907 C CA . ARG A 1 108 ? -18.491 -5.387 19.065 1.00 89.88 108 ARG A CA 1
ATOM 908 C C . ARG A 1 108 ? -17.699 -4.152 18.680 1.00 89.88 108 ARG A C 1
ATOM 910 O O . ARG A 1 108 ? -17.630 -3.216 19.465 1.00 89.88 108 ARG A O 1
ATOM 917 N N . VAL A 1 109 ? -17.110 -4.139 17.487 1.00 91.31 109 VAL A N 1
ATOM 918 C CA . VAL A 1 109 ? -16.437 -2.938 16.969 1.00 91.31 109 VAL A CA 1
ATOM 919 C C . VAL A 1 109 ? -17.475 -1.831 16.778 1.00 91.31 109 VAL A C 1
ATOM 921 O O . VAL A 1 109 ? -18.477 -2.035 16.093 1.00 91.31 109 VAL A O 1
ATOM 924 N N . THR A 1 110 ? -17.251 -0.685 17.420 1.00 92.94 110 THR A N 1
ATOM 925 C CA . THR A 1 110 ? -18.150 0.478 17.407 1.00 92.94 110 THR A CA 1
ATOM 926 C C . THR A 1 110 ? -17.582 1.629 16.589 1.00 92.94 110 THR A C 1
ATOM 928 O O . THR A 1 110 ? -18.351 2.351 15.959 1.00 92.94 110 THR A O 1
ATOM 931 N N . HIS A 1 111 ? -16.256 1.792 16.565 1.00 94.44 111 HIS A N 1
ATOM 932 C CA . HIS A 1 111 ? -15.588 2.828 15.782 1.00 94.44 111 HIS A CA 1
ATOM 933 C C . HIS A 1 111 ? -14.309 2.303 15.137 1.00 94.44 111 HIS A C 1
ATOM 935 O O . HIS A 1 111 ? -13.614 1.459 15.704 1.00 94.44 111 HIS A O 1
ATOM 941 N N . ILE A 1 112 ? -13.979 2.848 13.970 1.00 92.00 112 ILE A N 1
ATOM 942 C CA . ILE A 1 112 ? -12.706 2.636 13.284 1.00 92.00 112 ILE A CA 1
ATOM 943 C C . ILE A 1 112 ? -12.072 4.006 13.056 1.00 92.00 112 ILE A C 1
ATOM 945 O O . ILE A 1 112 ? -12.693 4.894 12.472 1.00 92.00 112 ILE A O 1
ATOM 949 N N . GLU A 1 113 ? -10.838 4.176 13.516 1.00 91.38 113 GLU A N 1
ATOM 950 C CA . GLU A 1 113 ? -10.036 5.371 13.269 1.00 91.38 113 GLU A CA 1
ATOM 951 C C . GLU A 1 113 ? -9.149 5.128 12.051 1.00 91.38 113 GLU A C 1
ATOM 953 O O . GLU A 1 113 ? -8.330 4.203 12.033 1.00 91.38 113 GLU A O 1
ATOM 958 N N . LEU A 1 114 ? -9.319 5.960 11.028 1.00 90.50 114 LEU A N 1
ATOM 959 C CA . LEU A 1 114 ? -8.582 5.906 9.775 1.00 90.50 114 LEU A CA 1
ATOM 960 C C . LEU A 1 114 ? -7.838 7.219 9.560 1.00 90.50 114 LEU A C 1
ATOM 962 O O . LEU A 1 114 ? -8.409 8.295 9.727 1.00 90.50 114 LEU A O 1
ATOM 966 N N . TYR A 1 115 ? -6.597 7.138 9.101 1.00 87.00 115 TYR A N 1
ATOM 967 C CA . TYR A 1 115 ? -5.994 8.259 8.398 1.00 87.00 115 TYR A CA 1
ATOM 968 C C . TYR A 1 115 ? -6.442 8.234 6.947 1.00 87.00 115 TYR A C 1
ATOM 970 O O . TYR A 1 115 ? -6.211 7.258 6.228 1.00 87.00 115 TYR A O 1
ATOM 978 N N . GLU A 1 116 ? -7.064 9.323 6.521 1.00 87.88 116 GLU A N 1
ATOM 979 C CA . GLU A 1 116 ? -7.269 9.629 5.119 1.00 87.88 116 GLU A CA 1
ATOM 980 C C . GLU A 1 116 ? -6.059 10.359 4.588 1.00 87.88 116 GLU A C 1
ATOM 982 O O . GLU A 1 116 ? -5.572 11.330 5.171 1.00 87.88 116 GLU A O 1
ATOM 987 N N . ARG A 1 117 ? -5.574 9.882 3.454 1.00 79.62 117 ARG A N 1
ATOM 988 C CA . ARG A 1 117 ? -4.396 10.434 2.831 1.00 79.62 117 ARG A CA 1
ATOM 989 C C . ARG A 1 117 ? -4.732 11.014 1.483 1.00 79.62 117 ARG A C 1
ATOM 991 O O . ARG A 1 117 ? -5.105 10.289 0.559 1.00 79.62 117 ARG A O 1
ATOM 998 N N . HIS A 1 118 ? -4.525 12.315 1.377 1.00 81.06 118 HIS A N 1
ATOM 999 C CA . HIS A 1 118 ? -4.810 13.092 0.187 1.00 81.06 118 HIS A CA 1
ATOM 1000 C C . HIS A 1 118 ? -3.492 13.361 -0.551 1.00 81.06 118 HIS A C 1
ATOM 1002 O O . HIS A 1 118 ? -2.656 14.127 -0.056 1.00 81.06 118 HIS A O 1
ATOM 1008 N N . PRO A 1 119 ? -3.243 12.721 -1.708 1.00 70.12 119 PRO A N 1
ATOM 1009 C CA . PRO A 1 119 ? -2.117 13.098 -2.550 1.00 70.12 119 PRO A CA 1
ATOM 1010 C C . PRO A 1 119 ? -2.315 14.532 -3.056 1.00 70.12 119 PRO A C 1
ATOM 1012 O O . PRO A 1 119 ? -3.441 14.926 -3.364 1.00 70.12 119 PRO A O 1
ATOM 1015 N N . LYS A 1 120 ? -1.222 15.296 -3.192 1.00 65.94 120 LYS A N 1
ATOM 1016 C CA . LYS A 1 120 ? -1.253 16.681 -3.707 1.00 65.94 120 LYS A CA 1
ATOM 1017 C C . LYS A 1 120 ? -1.959 16.804 -5.061 1.00 65.94 120 LYS A C 1
ATOM 1019 O O . LYS A 1 120 ? -2.627 17.801 -5.304 1.00 65.94 120 LYS A O 1
ATOM 1024 N N . ASP A 1 121 ? -1.863 15.766 -5.889 1.00 67.38 121 ASP A N 1
ATOM 1025 C CA . ASP A 1 121 ? -2.422 15.744 -7.243 1.00 67.38 121 ASP A CA 1
ATOM 1026 C C . ASP A 1 121 ? -3.841 15.134 -7.308 1.00 67.38 121 ASP A C 1
ATOM 1028 O O . ASP A 1 121 ? -4.375 14.911 -8.391 1.00 67.38 121 ASP A O 1
ATOM 1032 N N . GLY A 1 122 ? -4.464 14.826 -6.158 1.00 60.47 122 GLY A N 1
ATOM 1033 C CA . GLY A 1 122 ? -5.878 14.430 -6.058 1.00 60.47 122 GLY A CA 1
ATOM 1034 C C . GLY A 1 122 ? -6.246 13.045 -6.610 1.00 60.47 122 GLY A C 1
ATOM 1035 O O . GLY A 1 122 ? -7.424 12.708 -6.664 1.00 60.47 122 GLY A O 1
ATOM 1036 N N . TYR A 1 123 ? -5.266 12.230 -7.009 1.00 62.50 123 TYR A N 1
ATOM 1037 C CA . TYR A 1 123 ? -5.504 11.021 -7.807 1.00 62.50 123 TYR A CA 1
ATOM 1038 C C . TYR A 1 123 ? -6.300 9.913 -7.092 1.00 62.50 123 TYR A C 1
ATOM 1040 O O . TYR A 1 123 ? -7.121 9.243 -7.717 1.00 62.50 123 TYR A O 1
ATOM 1048 N N . LYS A 1 124 ? -6.061 9.688 -5.791 1.00 72.12 124 LYS A N 1
ATOM 1049 C CA . LYS A 1 124 ? -6.786 8.687 -4.989 1.00 72.12 124 LYS A CA 1
ATOM 1050 C C . LYS A 1 124 ? -6.577 8.912 -3.493 1.00 72.12 124 LYS A C 1
ATOM 1052 O O . LYS A 1 124 ? -5.434 9.013 -3.054 1.00 72.12 124 LYS A O 1
ATOM 1057 N N . ILE A 1 125 ? -7.660 8.921 -2.713 1.00 79.56 125 ILE A N 1
ATOM 1058 C CA . ILE A 1 125 ? -7.569 8.887 -1.248 1.00 79.56 125 ILE A CA 1
ATOM 1059 C C . ILE A 1 125 ? -7.131 7.483 -0.828 1.00 79.56 125 ILE A C 1
ATOM 1061 O O . ILE A 1 125 ? -7.722 6.485 -1.249 1.00 79.56 125 ILE A O 1
ATOM 1065 N N . VAL A 1 126 ? -6.073 7.404 -0.026 1.00 81.69 126 VAL A N 1
ATOM 1066 C CA . VAL A 1 126 ? -5.602 6.145 0.563 1.00 81.69 126 VAL A CA 1
ATOM 1067 C C . VAL A 1 126 ? -5.956 6.143 2.040 1.00 81.69 126 VAL A C 1
ATOM 1069 O O . VAL A 1 126 ? -5.755 7.143 2.720 1.00 81.69 126 VAL A O 1
ATOM 1072 N N . TYR A 1 127 ? -6.485 5.025 2.521 1.00 85.06 127 TYR A N 1
ATOM 1073 C CA . TYR A 1 127 ? -6.903 4.868 3.906 1.00 85.06 127 TYR A CA 1
ATOM 1074 C C . TYR A 1 127 ? -5.919 3.967 4.642 1.00 85.06 127 TYR A C 1
ATOM 1076 O O . TYR A 1 127 ? -5.529 2.918 4.127 1.00 85.06 127 TYR A O 1
ATOM 1084 N N . GLU A 1 128 ? -5.552 4.351 5.859 1.00 84.19 128 GLU A N 1
ATOM 1085 C CA . GLU A 1 128 ? -4.695 3.560 6.745 1.00 84.19 128 GLU A CA 1
ATOM 1086 C C . GLU A 1 128 ? -5.362 3.455 8.128 1.00 84.19 128 GLU A C 1
ATOM 1088 O O . GLU A 1 128 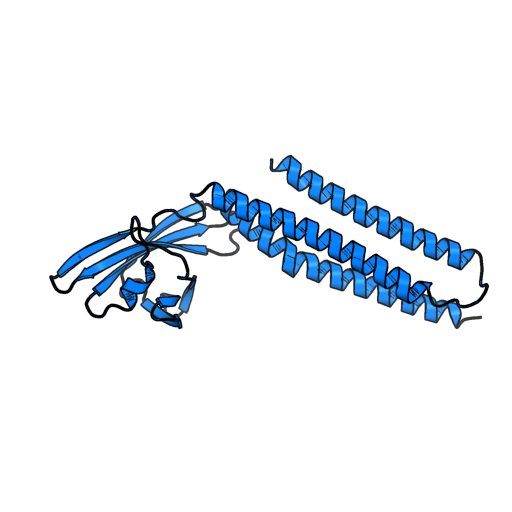? -5.805 4.463 8.675 1.00 84.19 128 GLU A O 1
ATOM 1093 N N . ILE A 1 129 ? -5.470 2.249 8.700 1.00 86.94 129 ILE A N 1
ATOM 1094 C CA . ILE A 1 129 ? -6.076 2.052 10.032 1.00 86.94 129 ILE A CA 1
ATOM 1095 C C . ILE A 1 129 ? -5.130 2.598 11.104 1.00 86.94 129 ILE A C 1
ATOM 1097 O O . ILE A 1 129 ? -3.994 2.141 11.192 1.00 86.94 129 ILE A O 1
ATOM 1101 N N . LYS A 1 130 ? -5.605 3.520 11.951 1.00 87.31 130 LYS A N 1
ATOM 1102 C CA . LYS A 1 130 ? -4.904 3.987 13.164 1.00 87.31 130 LYS A CA 1
ATOM 1103 C C . LYS A 1 130 ? -5.321 3.211 14.403 1.00 87.31 130 LYS A C 1
ATOM 1105 O O . LYS A 1 130 ? -4.508 2.979 15.294 1.00 87.31 130 LYS A O 1
ATOM 1110 N N . GLY A 1 131 ? -6.574 2.797 14.462 1.00 89.12 131 GLY A N 1
ATOM 1111 C CA . GLY A 1 131 ? -7.099 2.129 15.634 1.00 89.12 131 GLY A CA 1
ATOM 1112 C C . GLY A 1 131 ? -8.555 1.755 15.473 1.00 89.12 131 GLY A C 1
ATOM 1113 O O . GLY A 1 131 ? -9.185 2.013 14.447 1.00 89.12 131 GLY A O 1
ATOM 1114 N N . LEU A 1 132 ? -9.085 1.131 16.512 1.00 91.31 132 LEU A N 1
ATOM 1115 C CA . LEU A 1 132 ? -10.496 0.808 16.616 1.00 91.31 132 LEU A CA 1
ATOM 1116 C C . LEU A 1 132 ? -10.964 0.923 18.060 1.00 91.31 132 LEU A C 1
ATOM 1118 O O . LEU A 1 132 ? -10.190 0.767 19.003 1.00 91.31 132 LEU A O 1
ATOM 1122 N N . GLU A 1 133 ? -12.253 1.164 18.221 1.00 92.81 133 GLU A N 1
ATOM 1123 C CA . GLU A 1 133 ? -12.948 1.059 19.495 1.00 92.81 133 GLU A CA 1
ATOM 1124 C C . GLU A 1 133 ? -13.905 -0.125 19.412 1.00 92.81 133 GLU A C 1
ATOM 1126 O O . GLU A 1 133 ? -14.627 -0.287 18.423 1.00 92.81 133 GLU A O 1
ATOM 1131 N N . TYR A 1 134 ? -13.918 -0.956 20.448 1.00 92.12 134 TYR A N 1
ATOM 1132 C CA . TYR A 1 134 ? -14.908 -2.013 20.586 1.00 92.12 134 TYR A CA 1
ATOM 1133 C C . TYR A 1 134 ? -15.512 -2.023 21.984 1.00 92.12 134 TYR A C 1
ATOM 1135 O O . TYR A 1 134 ? -14.889 -1.636 22.970 1.00 92.12 134 TYR A O 1
ATOM 1143 N N . GLU A 1 135 ? -16.742 -2.505 22.053 1.00 92.50 135 GLU A N 1
ATOM 1144 C CA . GLU A 1 135 ? -17.457 -2.789 23.285 1.00 92.50 135 GLU A CA 1
ATOM 1145 C C . GLU A 1 135 ? -17.303 -4.277 23.618 1.00 92.50 135 GLU A C 1
ATOM 1147 O O . GLU A 1 135 ? -17.475 -5.137 22.747 1.00 92.50 135 GLU A O 1
ATOM 1152 N N . ASN A 1 136 ? -16.920 -4.591 24.856 1.00 92.19 136 ASN A N 1
ATOM 1153 C CA . ASN A 1 136 ? -16.784 -5.973 25.320 1.00 92.19 136 ASN A CA 1
ATOM 1154 C C . ASN A 1 136 ? -18.113 -6.525 25.882 1.00 92.19 136 ASN A C 1
ATOM 1156 O O . ASN A 1 136 ? -19.104 -5.811 26.017 1.00 92.19 136 ASN A O 1
ATOM 1160 N N . SER A 1 137 ? -18.132 -7.798 26.288 1.00 88.31 137 SER A N 1
ATOM 1161 C CA . SER A 1 137 ? -19.312 -8.438 26.899 1.00 88.31 137 SER A CA 1
ATOM 1162 C C . SER A 1 137 ? -19.796 -7.786 28.205 1.00 88.31 137 SER A C 1
ATOM 1164 O O . SER A 1 137 ? -20.930 -8.014 28.625 1.00 88.31 137 SER A O 1
ATOM 1166 N N . ARG A 1 138 ? -18.967 -6.953 28.843 1.00 92.56 138 ARG A N 1
ATOM 1167 C CA . ARG A 1 138 ? -19.295 -6.178 30.049 1.00 92.56 138 ARG A CA 1
ATOM 1168 C C . ARG A 1 138 ? -19.771 -4.757 29.735 1.00 92.56 138 ARG A C 1
ATOM 1170 O O . ARG A 1 138 ? -19.968 -3.988 30.667 1.00 92.56 138 ARG A O 1
ATOM 1177 N N . HIS A 1 139 ? -19.985 -4.431 28.458 1.00 88.88 139 HIS A N 1
ATOM 1178 C CA . HIS A 1 139 ? -20.371 -3.095 27.986 1.00 88.88 139 HIS A CA 1
ATOM 1179 C C . HIS A 1 139 ? -19.307 -2.022 28.281 1.00 88.88 139 HIS A C 1
ATOM 1181 O O . HIS A 1 139 ? -19.588 -0.826 28.337 1.00 88.88 139 HIS A O 1
ATOM 1187 N N . GLU A 1 140 ? -18.054 -2.442 28.469 1.00 91.81 140 GLU A N 1
ATOM 1188 C CA . GLU A 1 140 ? -16.925 -1.530 28.603 1.00 91.81 140 GLU A CA 1
ATOM 1189 C C . GLU A 1 140 ? -16.369 -1.218 27.214 1.00 91.81 140 GLU A C 1
ATOM 1191 O O . GLU A 1 140 ? -16.148 -2.116 26.391 1.00 91.81 140 GLU A O 1
ATOM 1196 N N . LYS A 1 141 ? -16.108 0.066 26.970 1.00 91.31 141 LYS A N 1
ATOM 1197 C CA . LYS A 1 141 ? -15.487 0.549 25.738 1.00 91.31 141 LYS A CA 1
ATOM 1198 C C . LYS A 1 141 ? -13.976 0.473 25.856 1.00 91.31 141 LYS A C 1
ATOM 1200 O O . LYS A 1 141 ? -13.385 1.072 26.754 1.00 91.31 141 LYS A O 1
ATOM 1205 N N . ILE A 1 142 ? -13.355 -0.252 24.936 1.00 89.94 142 ILE A N 1
ATOM 1206 C CA . ILE A 1 142 ? -11.910 -0.429 24.877 1.00 89.94 142 ILE A CA 1
ATOM 1207 C C . ILE A 1 142 ? -11.417 0.114 23.543 1.00 89.94 142 ILE A C 1
ATOM 1209 O O . ILE A 1 142 ? -11.857 -0.319 22.477 1.00 89.94 142 ILE A O 1
ATOM 1213 N N . LYS A 1 143 ? -10.460 1.039 23.617 1.00 90.12 143 LYS A N 1
ATOM 1214 C CA . LYS A 1 143 ? -9.748 1.558 22.455 1.00 90.12 143 LYS A CA 1
ATOM 1215 C C . LYS A 1 143 ? -8.469 0.755 22.219 1.00 90.12 143 LYS A C 1
ATOM 1217 O O . LYS A 1 143 ? -7.724 0.466 23.155 1.00 90.12 143 LYS A O 1
ATOM 1222 N N . ILE A 1 144 ? -8.234 0.386 20.967 1.00 87.75 144 ILE A N 1
ATOM 1223 C CA . ILE A 1 144 ? -7.007 -0.234 20.475 1.00 87.75 144 ILE A CA 1
ATOM 1224 C C . ILE A 1 144 ? -6.363 0.732 19.491 1.00 87.75 144 ILE A C 1
ATOM 1226 O O . ILE A 1 144 ? -7.001 1.148 18.527 1.00 87.75 144 ILE A O 1
ATOM 1230 N N . GLU A 1 145 ? -5.086 1.027 19.703 1.00 86.81 145 GLU A N 1
ATOM 1231 C CA . GLU A 1 145 ? -4.286 1.864 18.812 1.00 86.81 145 GLU A CA 1
ATOM 1232 C C . GLU A 1 145 ? -3.148 1.045 18.188 1.00 86.81 145 GLU A C 1
ATOM 1234 O O . GLU A 1 145 ? -2.599 0.116 18.797 1.00 86.81 145 GLU A O 1
ATOM 1239 N N . VAL A 1 146 ? -2.820 1.375 16.940 1.00 84.88 146 VAL A N 1
ATOM 1240 C CA . VAL A 1 146 ? -1.683 0.813 16.207 1.00 84.88 146 VAL A CA 1
ATOM 1241 C C . VAL A 1 146 ? -0.392 1.455 16.710 1.00 84.88 146 VAL A C 1
ATOM 1243 O O . VAL A 1 146 ? -0.298 2.678 16.814 1.00 84.88 146 VAL A O 1
ATOM 1246 N N . SER A 1 147 ? 0.624 0.628 16.966 1.00 68.25 147 SER A N 1
ATOM 1247 C CA . SER A 1 147 ? 1.859 1.012 17.664 1.00 68.25 147 SER A CA 1
ATOM 1248 C C . SER A 1 147 ? 2.686 2.082 16.951 1.00 68.25 147 SER A C 1
ATOM 1250 O O . SER A 1 147 ? 3.234 2.969 17.593 1.00 68.25 147 SER A O 1
ATOM 1252 N N . VAL A 1 148 ? 2.834 1.960 15.631 1.00 69.31 148 VAL A N 1
ATOM 1253 C CA . VAL A 1 148 ? 3.592 2.881 14.773 1.00 69.31 148 VAL A CA 1
ATOM 1254 C C . VAL A 1 148 ? 3.043 2.741 13.363 1.00 69.31 148 VAL A C 1
ATOM 1256 O O . VAL A 1 148 ? 2.979 1.623 12.847 1.00 69.31 148 VAL A O 1
ATOM 1259 N N . LEU A 1 149 ? 2.678 3.852 12.722 1.00 69.06 149 LEU A N 1
ATOM 1260 C CA . LEU A 1 149 ? 2.215 3.803 11.340 1.00 69.06 149 LEU A CA 1
ATOM 1261 C C . LEU A 1 149 ? 3.355 3.911 10.319 1.00 69.06 149 LEU A C 1
ATOM 1263 O O . LEU A 1 149 ? 4.382 4.547 10.582 1.00 69.06 149 LEU A O 1
ATOM 1267 N N . PRO A 1 150 ? 3.173 3.329 9.118 1.00 67.75 150 PRO A N 1
ATOM 1268 C CA . PRO A 1 150 ? 4.144 3.399 8.036 1.00 67.75 150 PRO A CA 1
ATOM 1269 C C . PRO A 1 150 ? 4.652 4.794 7.673 1.00 67.75 150 PRO A C 1
ATOM 1271 O O . PRO A 1 150 ? 5.812 4.927 7.301 1.00 67.75 150 PRO A O 1
ATOM 1274 N N . TYR A 1 151 ? 3.829 5.838 7.748 1.00 71.12 151 TYR A N 1
ATOM 1275 C CA . TYR A 1 151 ? 4.279 7.187 7.392 1.00 71.12 151 TYR A CA 1
ATOM 1276 C C . TYR A 1 151 ? 4.976 7.925 8.544 1.00 71.12 151 TYR A C 1
ATOM 1278 O O . TYR A 1 151 ? 5.822 8.776 8.293 1.00 71.12 151 TYR A O 1
ATOM 1286 N N . GLU A 1 152 ? 4.663 7.582 9.797 1.00 70.50 152 GLU A N 1
ATOM 1287 C CA . GLU A 1 152 ? 5.287 8.166 10.998 1.00 70.50 152 GLU A CA 1
ATOM 1288 C C . GLU A 1 152 ? 6.696 7.598 11.220 1.00 70.50 152 GLU A C 1
ATOM 1290 O O . GLU A 1 152 ? 7.540 8.197 11.886 1.00 70.50 152 GLU A O 1
ATOM 1295 N N . SER A 1 153 ? 6.970 6.424 10.646 1.00 77.81 153 SER A N 1
ATOM 1296 C CA . SER A 1 153 ? 8.243 5.732 10.783 1.00 77.81 153 SER A CA 1
ATOM 1297 C C . SER A 1 153 ? 9.255 6.169 9.724 1.00 77.81 153 SER A C 1
ATOM 1299 O O . SER A 1 153 ? 9.152 5.814 8.546 1.00 77.81 153 SER A O 1
ATOM 1301 N N . GLN A 1 154 ? 10.340 6.814 10.168 1.00 80.12 154 GLN A N 1
ATOM 1302 C CA . GLN A 1 154 ? 11.497 7.113 9.314 1.00 80.12 154 GLN A CA 1
ATOM 1303 C C . GLN A 1 154 ? 12.046 5.853 8.620 1.00 80.12 154 GLN A C 1
ATOM 1305 O O . GLN A 1 154 ? 12.495 5.906 7.475 1.00 80.12 154 GLN A O 1
ATOM 1310 N N . SER A 1 155 ? 11.978 4.697 9.290 1.00 81.00 155 SER A N 1
ATOM 1311 C CA . SER A 1 155 ? 12.390 3.408 8.725 1.00 81.00 155 SER A CA 1
ATOM 1312 C C . SER A 1 155 ? 11.536 3.014 7.515 1.00 81.00 155 SER A C 1
ATOM 1314 O O . SER A 1 155 ? 12.064 2.569 6.496 1.00 81.00 155 SER A O 1
ATOM 1316 N N . HIS A 1 156 ? 10.221 3.229 7.573 1.00 78.56 156 HIS A N 1
ATOM 1317 C CA . HIS A 1 156 ? 9.323 2.920 6.460 1.00 78.56 156 HIS A CA 1
ATOM 1318 C C . HIS A 1 156 ? 9.448 3.917 5.305 1.00 78.56 156 HIS A C 1
ATOM 1320 O O . HIS A 1 156 ? 9.450 3.482 4.151 1.00 78.56 156 HIS A O 1
ATOM 1326 N N . LEU A 1 157 ? 9.651 5.210 5.583 1.00 83.62 157 LEU A N 1
ATOM 1327 C CA . LEU A 1 157 ? 10.004 6.192 4.550 1.00 83.62 157 LEU A CA 1
ATOM 1328 C C . LEU A 1 157 ? 11.309 5.797 3.840 1.00 83.62 157 LEU A C 1
ATOM 1330 O O . LEU A 1 157 ? 11.370 5.784 2.608 1.00 83.62 157 LEU A O 1
ATOM 1334 N N . ASN A 1 158 ? 12.335 5.410 4.601 1.00 83.75 158 ASN A N 1
ATOM 1335 C CA . ASN A 1 158 ? 13.611 4.954 4.052 1.00 83.75 158 ASN A CA 1
ATOM 1336 C C . ASN A 1 158 ? 13.456 3.662 3.239 1.00 83.75 158 ASN A C 1
ATOM 1338 O O . ASN A 1 158 ? 14.045 3.544 2.168 1.00 83.75 158 ASN A O 1
ATOM 1342 N N . ASN A 1 159 ? 12.632 2.715 3.694 1.00 85.06 159 ASN A N 1
ATOM 1343 C CA . ASN A 1 159 ? 12.330 1.492 2.952 1.00 85.06 159 ASN A CA 1
ATOM 1344 C C . ASN A 1 159 ? 11.580 1.791 1.642 1.00 85.06 159 ASN A C 1
ATOM 1346 O O . ASN A 1 159 ? 11.899 1.219 0.602 1.00 85.06 159 ASN A O 1
ATOM 1350 N N . ALA A 1 160 ? 10.612 2.712 1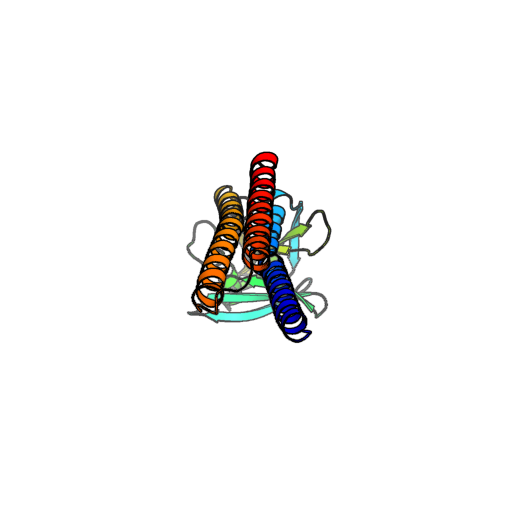.654 1.00 84.38 160 ALA A N 1
ATOM 1351 C CA . ALA A 1 160 ? 9.913 3.143 0.445 1.00 84.38 160 ALA A CA 1
ATOM 1352 C C . ALA A 1 160 ? 10.867 3.829 -0.544 1.00 84.38 160 ALA A C 1
ATOM 1354 O O . ALA A 1 160 ? 10.874 3.479 -1.726 1.00 84.38 160 ALA A O 1
ATOM 1355 N N . LYS A 1 161 ? 11.736 4.722 -0.049 1.00 86.06 161 LYS A N 1
ATOM 1356 C CA . LYS A 1 161 ? 12.813 5.337 -0.837 1.00 86.06 161 LYS A CA 1
ATOM 1357 C C . LYS A 1 161 ? 13.726 4.267 -1.434 1.00 86.06 161 LYS A C 1
ATOM 1359 O O . LYS A 1 161 ? 13.977 4.281 -2.632 1.00 86.06 161 LYS A O 1
ATOM 1364 N N . PHE A 1 162 ? 14.177 3.309 -0.627 1.00 84.88 162 PHE A N 1
ATOM 1365 C CA . PHE A 1 162 ? 15.041 2.217 -1.070 1.00 84.88 162 PHE A CA 1
ATOM 1366 C C . PHE A 1 162 ? 14.381 1.362 -2.156 1.00 84.88 162 PHE A C 1
ATOM 1368 O O . PHE A 1 162 ? 14.997 1.116 -3.187 1.00 84.88 162 PHE A O 1
ATOM 1375 N N . LYS A 1 163 ? 13.117 0.960 -1.979 1.00 85.62 163 LYS A N 1
ATOM 1376 C CA . LYS A 1 163 ? 12.366 0.192 -2.987 1.00 85.62 163 LYS A CA 1
ATOM 1377 C C . LYS A 1 163 ? 12.247 0.937 -4.310 1.00 85.62 163 LYS A C 1
ATOM 1379 O O . LYS A 1 163 ? 12.385 0.322 -5.362 1.00 85.62 163 LYS A O 1
ATOM 1384 N N . PHE A 1 164 ? 12.028 2.246 -4.258 1.00 85.25 164 PHE A N 1
ATOM 1385 C CA . PHE A 1 164 ? 11.996 3.075 -5.454 1.00 85.25 164 PHE A CA 1
ATOM 1386 C C . PHE A 1 164 ? 13.372 3.189 -6.129 1.00 85.25 164 PHE A C 1
ATOM 1388 O O . PHE A 1 164 ? 13.486 3.031 -7.339 1.00 85.25 164 PHE A O 1
ATOM 1395 N N . VAL A 1 165 ? 14.452 3.360 -5.365 1.00 82.38 165 VAL A N 1
ATOM 1396 C CA . VAL A 1 165 ? 15.813 3.331 -5.929 1.00 82.38 165 VAL A CA 1
ATOM 1397 C C . VAL A 1 165 ? 16.121 1.972 -6.561 1.00 82.38 165 VAL A C 1
ATOM 1399 O O . VAL A 1 165 ? 16.642 1.902 -7.673 1.00 82.38 165 VAL A O 1
ATOM 1402 N N . MET A 1 166 ? 15.759 0.881 -5.889 1.00 79.31 166 MET A N 1
ATOM 1403 C CA . MET A 1 166 ? 15.976 -0.474 -6.390 1.00 79.31 166 MET A CA 1
ATOM 1404 C C . MET A 1 166 ? 15.136 -0.792 -7.626 1.00 79.31 166 MET A C 1
ATOM 1406 O O . MET A 1 166 ? 15.624 -1.512 -8.495 1.00 79.31 166 MET A O 1
ATOM 1410 N N . SER A 1 167 ? 13.917 -0.253 -7.757 1.00 81.62 167 SER A N 1
ATOM 1411 C CA . SER A 1 167 ? 13.115 -0.429 -8.976 1.00 81.62 167 SER A CA 1
ATOM 1412 C C . SER A 1 167 ? 13.792 0.230 -10.178 1.00 81.62 167 SER A C 1
ATOM 1414 O O . SER A 1 167 ? 13.843 -0.359 -11.259 1.00 81.62 167 SER A O 1
ATOM 1416 N N . ILE A 1 168 ? 14.412 1.395 -9.978 1.00 77.75 168 ILE A N 1
ATOM 1417 C CA . ILE A 1 168 ? 15.192 2.088 -11.003 1.00 77.75 168 ILE A CA 1
ATOM 1418 C C . ILE A 1 168 ? 16.469 1.313 -11.366 1.00 77.75 168 ILE A C 1
ATOM 1420 O O . ILE A 1 168 ? 16.756 1.113 -12.552 1.00 77.75 168 ILE A O 1
ATOM 1424 N N . ILE A 1 169 ? 17.236 0.860 -10.367 1.00 76.00 169 ILE A N 1
ATOM 1425 C CA . ILE A 1 169 ? 18.468 0.082 -10.588 1.00 76.00 169 ILE A CA 1
ATOM 1426 C C . ILE A 1 169 ? 18.136 -1.231 -11.305 1.00 76.00 169 ILE A C 1
ATOM 1428 O O . ILE A 1 169 ? 18.765 -1.563 -12.309 1.00 76.00 169 ILE A O 1
ATOM 1432 N N . GLY A 1 170 ? 17.118 -1.951 -10.832 1.00 75.94 170 GLY A N 1
ATOM 1433 C CA . GLY A 1 170 ? 16.658 -3.201 -11.432 1.00 75.94 170 GLY A CA 1
ATOM 1434 C C . GLY A 1 170 ? 16.188 -3.013 -12.874 1.00 75.94 170 GLY A C 1
ATOM 1435 O O . GLY A 1 170 ? 16.578 -3.787 -13.746 1.00 75.94 170 GLY A O 1
ATOM 1436 N N . SER A 1 171 ? 15.439 -1.942 -13.152 1.00 71.88 171 SER A N 1
ATOM 1437 C CA . SER A 1 171 ? 15.013 -1.602 -14.518 1.00 71.88 171 SER A CA 1
ATOM 1438 C C . SER A 1 171 ? 16.210 -1.305 -15.425 1.00 71.88 171 SER A C 1
ATOM 1440 O O . SER A 1 171 ? 16.275 -1.799 -16.549 1.00 71.88 171 SER A O 1
ATOM 1442 N N . SER A 1 172 ? 17.205 -0.570 -14.919 1.00 72.62 172 SER A N 1
ATOM 1443 C CA . SER A 1 172 ? 18.453 -0.297 -15.643 1.00 72.62 172 SER A CA 1
ATOM 1444 C C . SER A 1 172 ? 19.225 -1.582 -15.962 1.00 72.62 172 SER A C 1
ATOM 1446 O O . SER A 1 172 ? 19.692 -1.760 -17.086 1.00 72.62 172 SER A O 1
ATOM 1448 N N . PHE A 1 173 ? 19.325 -2.511 -15.007 1.00 72.44 173 PHE A N 1
ATOM 1449 C CA . PHE A 1 173 ? 20.019 -3.785 -15.208 1.00 72.44 173 PHE A CA 1
ATOM 1450 C C . PHE A 1 173 ? 19.288 -4.696 -16.201 1.00 72.44 173 PHE A C 1
ATOM 1452 O O . PHE A 1 173 ? 19.915 -5.271 -17.090 1.00 72.44 173 PHE A O 1
ATOM 1459 N N . ALA A 1 174 ? 17.960 -4.786 -16.103 1.00 72.19 174 ALA A N 1
ATOM 1460 C CA . ALA A 1 174 ? 17.139 -5.547 -17.041 1.00 72.19 174 ALA A CA 1
ATOM 1461 C C . ALA A 1 174 ? 17.261 -5.003 -18.474 1.00 72.19 174 ALA A C 1
ATOM 1463 O O . ALA A 1 174 ? 17.316 -5.775 -19.431 1.00 72.19 174 ALA A O 1
ATOM 1464 N N . LEU A 1 175 ? 17.371 -3.682 -18.624 1.00 72.81 175 LEU A N 1
ATOM 1465 C CA . LEU A 1 175 ? 17.612 -3.035 -19.907 1.00 72.81 175 LEU A CA 1
ATOM 1466 C C . LEU A 1 175 ? 18.999 -3.390 -20.471 1.00 72.81 175 LEU A C 1
ATOM 1468 O O . LEU A 1 175 ? 19.098 -3.776 -21.634 1.00 72.81 175 LEU A O 1
ATOM 1472 N N . ILE A 1 176 ? 20.053 -3.365 -19.647 1.00 70.19 176 ILE A N 1
ATOM 1473 C CA . ILE A 1 176 ? 21.406 -3.803 -20.044 1.00 70.19 176 ILE A CA 1
ATOM 1474 C C . ILE A 1 176 ? 21.412 -5.279 -20.472 1.00 70.19 176 ILE A C 1
ATOM 1476 O O . ILE A 1 176 ? 21.946 -5.605 -21.534 1.00 70.19 176 ILE A O 1
ATOM 1480 N N . LEU A 1 177 ? 20.804 -6.169 -19.680 1.00 71.31 177 LEU A N 1
ATOM 1481 C CA . LEU A 1 177 ? 20.728 -7.603 -19.976 1.00 71.31 177 LEU A CA 1
ATOM 1482 C C . LEU A 1 177 ? 19.969 -7.863 -21.283 1.00 71.31 177 LEU A C 1
ATOM 1484 O O . LEU A 1 177 ? 20.413 -8.655 -22.112 1.00 71.31 177 LEU A O 1
ATOM 1488 N N . PHE A 1 178 ? 18.856 -7.160 -21.495 1.00 69.81 178 PHE A N 1
ATOM 1489 C CA . PHE A 1 178 ? 18.097 -7.242 -22.737 1.00 69.81 178 PHE A CA 1
ATOM 1490 C C . PHE A 1 178 ? 18.950 -6.844 -23.944 1.00 69.81 178 PHE A C 1
ATOM 1492 O O . PHE A 1 178 ? 19.000 -7.586 -24.922 1.00 69.81 178 PHE A O 1
ATOM 1499 N N . PHE A 1 179 ? 19.678 -5.725 -23.866 1.00 68.69 179 PHE A N 1
ATOM 1500 C CA . PHE A 1 179 ? 20.580 -5.319 -24.946 1.00 68.69 179 PHE A CA 1
ATOM 1501 C C . PHE A 1 179 ? 21.698 -6.326 -25.182 1.00 68.69 179 PHE A C 1
ATOM 1503 O O . PHE A 1 179 ? 22.022 -6.605 -26.333 1.00 68.69 179 PHE A O 1
ATOM 1510 N N . TYR A 1 180 ? 22.258 -6.905 -24.122 1.00 68.69 180 TYR A N 1
ATOM 1511 C CA . TYR A 1 180 ? 23.263 -7.953 -24.242 1.00 68.69 180 TYR A CA 1
ATOM 1512 C C . TYR A 1 180 ? 22.723 -9.194 -24.972 1.00 68.69 180 TYR A C 1
ATOM 1514 O O . TYR A 1 180 ? 23.368 -9.682 -25.900 1.00 68.69 180 TYR A O 1
ATOM 1522 N N . VAL A 1 181 ? 21.525 -9.674 -24.613 1.00 65.56 181 VAL A N 1
ATOM 1523 C CA . VAL A 1 181 ? 20.873 -10.832 -25.254 1.00 65.56 181 VAL A CA 1
ATOM 1524 C C . VAL A 1 181 ? 20.455 -10.520 -26.690 1.00 65.56 181 VAL A C 1
ATOM 1526 O O . VAL A 1 181 ? 20.655 -11.334 -27.589 1.00 65.56 181 VAL A O 1
ATOM 1529 N N . PHE A 1 182 ? 19.899 -9.337 -26.941 1.00 65.19 182 PHE A N 1
ATOM 1530 C CA . PHE A 1 182 ? 19.555 -8.903 -28.291 1.00 65.19 182 PHE A CA 1
ATOM 1531 C C . PHE A 1 182 ? 20.808 -8.828 -29.172 1.00 65.19 182 PHE A C 1
ATOM 1533 O O . PHE A 1 182 ? 20.821 -9.345 -30.289 1.00 65.19 182 PHE A O 1
ATOM 1540 N N . TYR A 1 183 ? 21.892 -8.254 -28.644 1.00 61.66 183 TYR A N 1
ATOM 1541 C CA . TYR A 1 183 ? 23.174 -8.189 -29.331 1.00 61.66 183 TYR A CA 1
ATOM 1542 C C . TYR A 1 183 ? 23.722 -9.591 -29.617 1.00 61.66 183 TYR A C 1
ATOM 1544 O O . TYR A 1 183 ? 24.077 -9.884 -30.754 1.00 61.66 183 TYR A O 1
ATOM 1552 N N . SER A 1 184 ? 23.740 -10.497 -28.638 1.00 63.50 184 SER A N 1
ATOM 1553 C CA . SER A 1 184 ? 24.266 -11.850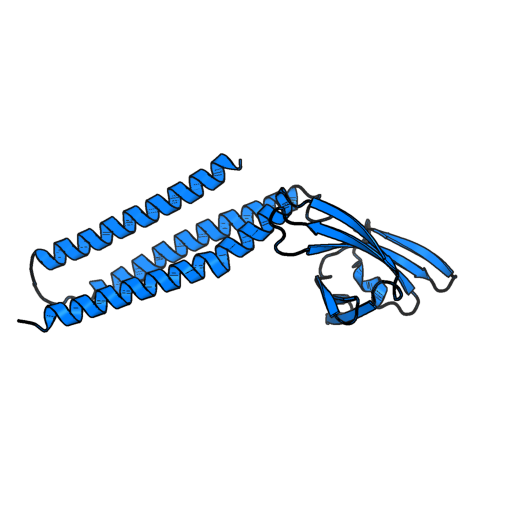 -28.841 1.00 63.50 184 SER A CA 1
ATOM 1554 C C . SER A 1 184 ? 23.421 -12.674 -29.818 1.00 63.50 184 SER A C 1
ATOM 1556 O O . SER A 1 184 ? 23.975 -13.342 -30.681 1.00 63.50 184 SER A O 1
ATOM 1558 N N . THR A 1 185 ? 22.093 -12.589 -29.771 1.00 60.22 185 THR A N 1
ATOM 1559 C CA . THR A 1 185 ? 21.204 -13.396 -30.630 1.00 60.22 185 THR A CA 1
ATOM 1560 C C . THR A 1 185 ? 21.115 -12.895 -32.076 1.00 60.22 185 THR A C 1
ATOM 1562 O O . THR A 1 185 ? 21.088 -13.711 -32.998 1.00 60.22 185 THR A O 1
ATOM 1565 N N . GLN A 1 186 ? 21.112 -11.576 -32.304 1.00 54.91 186 GLN A N 1
ATOM 1566 C CA . GLN A 1 186 ? 21.040 -10.983 -33.649 1.00 54.91 186 GLN A CA 1
ATOM 1567 C C . GLN A 1 186 ? 22.414 -10.835 -34.318 1.00 54.91 186 GLN A C 1
ATOM 1569 O O . GLN A 1 186 ? 22.504 -10.920 -35.542 1.00 54.91 186 GLN A O 1
ATOM 1574 N N . PHE A 1 187 ? 23.497 -10.645 -33.551 1.00 50.34 187 PHE A N 1
ATOM 1575 C CA . PHE A 1 187 ? 24.838 -10.427 -34.112 1.00 50.34 187 PHE A CA 1
ATOM 1576 C C . PHE A 1 187 ? 25.729 -11.679 -34.119 1.00 50.34 187 PHE A C 1
ATOM 1578 O O . PHE A 1 187 ? 26.728 -11.669 -34.836 1.00 50.34 187 PHE A O 1
ATOM 1585 N N . ALA A 1 188 ? 25.391 -12.758 -33.394 1.00 46.69 188 ALA A N 1
ATOM 1586 C CA . ALA A 1 188 ? 26.146 -14.019 -33.468 1.00 46.69 188 ALA A CA 1
ATOM 1587 C C . ALA A 1 188 ? 25.829 -14.860 -34.715 1.00 46.69 188 ALA A C 1
ATOM 1589 O O . ALA A 1 188 ? 26.617 -15.735 -35.075 1.00 46.69 188 ALA A O 1
ATOM 1590 N N . LYS A 1 189 ? 24.720 -14.601 -35.425 1.00 46.16 189 LYS A N 1
ATOM 1591 C CA . LYS A 1 189 ? 24.519 -15.187 -36.757 1.00 46.16 189 LYS A CA 1
ATOM 1592 C C . LYS A 1 189 ? 25.471 -14.505 -37.740 1.00 46.16 189 LYS A C 1
ATOM 1594 O O . LYS A 1 189 ? 25.210 -13.399 -38.207 1.00 46.16 189 LYS A O 1
ATOM 1599 N N . SER A 1 190 ? 26.583 -15.169 -38.059 1.00 45.81 190 SER A N 1
ATOM 1600 C CA . SER A 1 190 ? 27.485 -14.734 -39.124 1.00 45.81 190 SER A CA 1
ATOM 1601 C C . SER A 1 190 ? 26.744 -14.797 -40.460 1.00 45.81 190 SER A C 1
ATOM 1603 O O . SER A 1 190 ? 26.552 -15.877 -41.022 1.00 45.81 190 SER A O 1
ATOM 1605 N N . ILE A 1 191 ? 26.311 -13.657 -40.984 1.00 46.25 191 ILE A N 1
ATOM 1606 C CA . ILE A 1 191 ? 25.746 -13.590 -42.329 1.00 46.25 191 ILE A CA 1
ATOM 1607 C C . ILE A 1 191 ? 26.5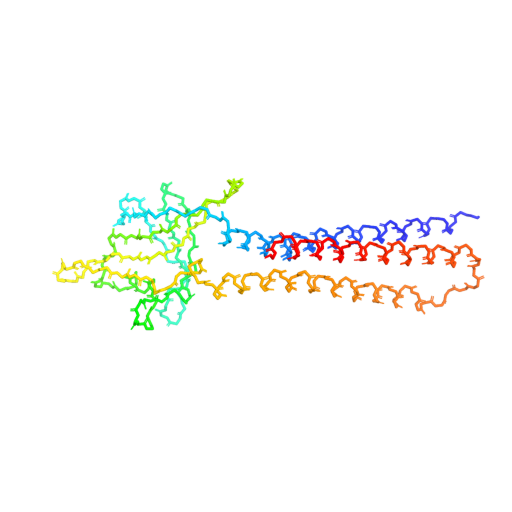64 -12.575 -43.109 1.00 46.25 191 ILE A C 1
ATOM 1609 O O . ILE A 1 191 ? 26.491 -11.389 -42.824 1.00 46.25 191 ILE A O 1
ATOM 1613 N N . ARG A 1 192 ? 27.368 -13.156 -44.012 1.00 46.34 192 ARG A N 1
ATOM 1614 C CA . ARG A 1 192 ? 28.066 -12.647 -45.206 1.00 46.34 192 ARG A CA 1
ATOM 1615 C C . ARG A 1 192 ? 28.685 -11.242 -45.164 1.00 46.34 192 ARG A C 1
ATOM 1617 O O . ARG A 1 192 ? 28.204 -10.298 -44.563 1.00 46.34 192 ARG A O 1
ATOM 1624 N N . LYS A 1 193 ? 29.833 -11.146 -45.837 1.00 49.06 193 LYS A N 1
ATOM 1625 C CA . LYS A 1 193 ? 30.651 -9.942 -46.026 1.00 49.06 193 LYS A CA 1
ATOM 1626 C C . LYS A 1 193 ? 29.874 -8.842 -46.772 1.00 49.06 193 LYS A C 1
ATOM 1628 O O . LYS A 1 193 ? 30.167 -8.599 -47.933 1.00 49.06 193 LYS A O 1
ATOM 1633 N N . ASP A 1 194 ? 28.935 -8.162 -46.127 1.00 47.28 194 ASP A N 1
ATOM 1634 C CA . ASP A 1 194 ? 28.145 -7.122 -46.785 1.00 47.28 194 ASP A CA 1
ATOM 1635 C C . ASP A 1 194 ? 28.386 -5.749 -46.143 1.00 47.28 194 ASP A C 1
ATOM 1637 O O . ASP A 1 194 ? 27.872 -5.431 -45.074 1.00 47.28 194 ASP A O 1
ATOM 1641 N N . GLY A 1 195 ? 29.204 -4.956 -46.849 1.00 55.22 195 GLY A N 1
ATOM 1642 C CA . GLY A 1 195 ? 29.190 -3.490 -46.915 1.00 55.22 195 GLY A CA 1
ATOM 1643 C C . GLY A 1 195 ? 29.538 -2.686 -45.654 1.00 55.22 195 GLY A C 1
ATOM 1644 O O . GLY A 1 195 ? 28.920 -2.822 -44.602 1.00 55.22 195 GLY A O 1
ATOM 1645 N N . ASN A 1 196 ? 30.434 -1.701 -45.804 1.00 54.03 196 ASN A N 1
ATOM 1646 C CA . ASN A 1 196 ? 30.731 -0.685 -44.778 1.00 54.03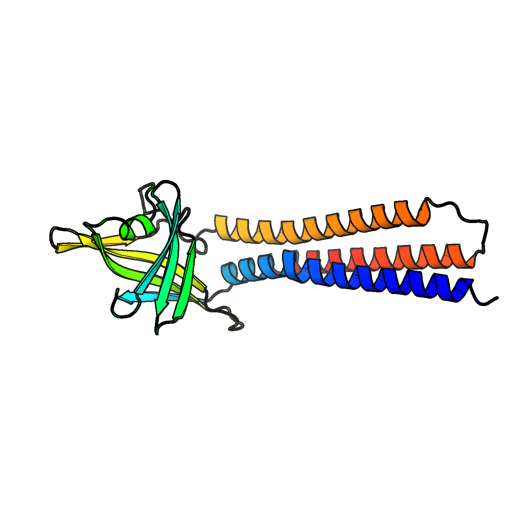 196 ASN A CA 1
ATOM 1647 C C . ASN A 1 196 ? 29.458 -0.054 -44.171 1.00 54.03 196 ASN A C 1
ATOM 1649 O O . ASN A 1 196 ? 29.433 0.252 -42.982 1.00 54.03 196 ASN A O 1
ATOM 1653 N N . LEU A 1 197 ? 28.376 0.076 -44.950 1.00 50.47 197 LEU A N 1
ATOM 1654 C CA . LEU A 1 197 ? 27.091 0.639 -44.520 1.00 50.47 197 LEU A CA 1
ATOM 1655 C C . LEU A 1 197 ? 26.451 -0.123 -43.344 1.00 50.47 197 LEU A C 1
ATOM 1657 O O . LEU A 1 197 ? 25.946 0.501 -42.411 1.00 50.47 197 LEU A O 1
ATOM 1661 N N . LEU A 1 198 ? 26.504 -1.459 -43.346 1.00 54.53 198 LEU A N 1
ATOM 1662 C CA . LEU A 1 198 ? 25.893 -2.271 -42.291 1.00 54.53 198 LEU A CA 1
ATOM 1663 C C . LEU A 1 198 ? 26.679 -2.167 -40.980 1.00 54.53 198 LEU A C 1
ATOM 1665 O O . LEU A 1 198 ? 26.102 -2.175 -39.894 1.00 54.53 198 LEU A O 1
ATOM 1669 N N . ILE A 1 199 ? 28.002 -2.015 -41.084 1.00 59.38 199 ILE A N 1
ATOM 1670 C CA . ILE A 1 199 ? 28.894 -1.759 -39.948 1.00 59.38 199 ILE A CA 1
ATOM 1671 C C . ILE A 1 199 ? 28.610 -0.371 -39.357 1.00 59.38 199 ILE A C 1
ATOM 1673 O O . ILE A 1 199 ? 28.470 -0.244 -38.139 1.00 59.38 199 ILE A O 1
ATOM 1677 N N . TYR A 1 200 ? 28.4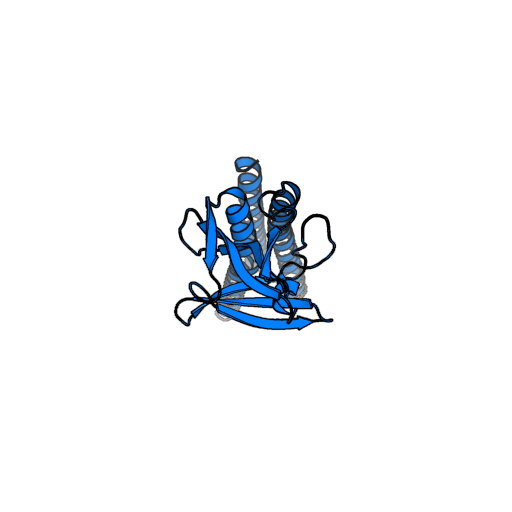57 0.654 -40.203 1.00 54.31 200 TYR A N 1
ATOM 1678 C CA . TYR A 1 200 ? 28.089 2.003 -39.762 1.00 54.31 200 TYR A CA 1
ATOM 1679 C C . TYR A 1 200 ? 26.728 2.021 -39.066 1.00 54.31 200 TYR A C 1
ATOM 1681 O O . TYR A 1 200 ? 26.627 2.553 -37.965 1.00 54.31 200 TYR A O 1
ATOM 1689 N N . LEU A 1 201 ? 25.705 1.378 -39.635 1.00 57.41 201 LEU A N 1
ATOM 1690 C CA . LEU A 1 201 ? 24.370 1.329 -39.037 1.00 57.41 201 LEU A CA 1
ATOM 1691 C C . LEU A 1 201 ? 24.368 0.607 -37.680 1.00 57.41 201 LEU A C 1
ATOM 1693 O O . LEU A 1 201 ? 23.771 1.092 -36.717 1.00 57.41 201 LEU A O 1
ATOM 1697 N N . LYS A 1 202 ? 25.096 -0.512 -37.574 1.00 59.66 202 LYS A N 1
ATOM 1698 C CA . LYS A 1 202 ? 25.288 -1.243 -36.312 1.00 59.66 202 LYS A CA 1
ATOM 1699 C C . LYS A 1 202 ? 25.949 -0.371 -35.245 1.00 59.66 202 LYS A C 1
ATOM 1701 O O . LYS A 1 202 ? 25.498 -0.355 -34.099 1.00 59.66 202 LYS A O 1
ATOM 1706 N N . ASN A 1 203 ? 26.979 0.384 -35.620 1.00 58.16 203 ASN A N 1
ATOM 1707 C CA . ASN A 1 203 ? 27.641 1.314 -34.712 1.00 58.16 203 ASN A CA 1
ATOM 1708 C C . ASN A 1 203 ? 26.723 2.476 -34.319 1.00 58.16 203 ASN A C 1
ATOM 1710 O O . ASN A 1 203 ? 26.658 2.813 -33.141 1.00 58.16 203 ASN A O 1
ATOM 1714 N N . THR A 1 204 ? 25.948 3.038 -35.246 1.00 58.28 204 THR A N 1
ATOM 1715 C CA . THR A 1 204 ? 25.003 4.120 -34.940 1.00 58.28 204 THR A CA 1
ATOM 1716 C C . THR A 1 204 ? 23.930 3.664 -33.952 1.00 58.28 204 THR A C 1
ATOM 1718 O O . THR A 1 204 ? 23.709 4.342 -32.952 1.00 58.28 204 THR A O 1
ATOM 1721 N N . ILE A 1 205 ? 23.325 2.486 -34.150 1.00 60.56 205 ILE A N 1
ATOM 1722 C CA . ILE A 1 205 ? 22.351 1.921 -33.198 1.00 60.56 205 ILE A CA 1
ATOM 1723 C C . ILE A 1 205 ? 23.005 1.700 -31.827 1.00 60.56 205 ILE A C 1
ATOM 1725 O O . ILE A 1 205 ? 22.418 2.056 -30.803 1.00 60.56 205 ILE A O 1
ATOM 1729 N N . LYS A 1 206 ? 24.241 1.184 -31.791 1.00 59.22 206 LYS A N 1
ATOM 1730 C CA . LYS A 1 206 ? 25.011 1.002 -30.552 1.00 59.22 206 LYS A CA 1
ATOM 1731 C C . LYS A 1 206 ? 25.221 2.325 -29.806 1.00 59.22 206 LYS A C 1
ATOM 1733 O O . LYS A 1 206 ? 24.965 2.385 -28.605 1.00 59.22 206 LYS A O 1
ATOM 1738 N N . TYR A 1 207 ? 25.652 3.382 -30.496 1.00 56.09 207 TYR A N 1
ATOM 1739 C CA . TYR A 1 207 ? 25.920 4.680 -29.869 1.00 56.09 207 TYR A CA 1
ATOM 1740 C C . TYR A 1 207 ? 24.643 5.407 -29.443 1.00 56.09 207 TYR A C 1
ATOM 1742 O O . TYR A 1 207 ? 24.598 5.928 -28.333 1.00 56.09 207 TYR A O 1
ATOM 1750 N N . VAL A 1 208 ? 23.585 5.391 -30.259 1.00 60.41 208 VAL A N 1
ATOM 1751 C CA . VAL A 1 208 ? 22.288 5.994 -29.899 1.00 60.41 208 VAL A CA 1
ATOM 1752 C C . VAL A 1 208 ? 21.706 5.319 -28.659 1.00 60.41 208 VAL A C 1
ATOM 1754 O O . VAL A 1 208 ? 21.258 5.992 -27.733 1.00 60.41 208 VAL A O 1
ATOM 1757 N N . THR A 1 209 ? 21.782 3.991 -28.597 1.00 57.50 209 THR A N 1
ATOM 1758 C CA . THR A 1 209 ? 21.329 3.226 -27.432 1.00 57.50 209 THR A CA 1
ATOM 1759 C C . THR A 1 209 ? 22.136 3.570 -26.180 1.00 57.50 209 THR A C 1
ATOM 1761 O O . THR A 1 209 ? 21.560 3.816 -25.122 1.00 57.50 209 THR A O 1
ATOM 1764 N N . LEU A 1 210 ? 23.466 3.640 -26.295 1.00 58.72 210 LEU A N 1
ATOM 1765 C CA . LEU A 1 210 ? 24.341 4.020 -25.186 1.00 58.72 210 LEU A CA 1
ATOM 1766 C C . LEU A 1 210 ? 24.014 5.429 -24.665 1.00 58.72 210 LEU A C 1
ATOM 1768 O O . LEU A 1 210 ? 23.920 5.625 -23.456 1.00 58.72 210 LEU A O 1
ATOM 1772 N N . ILE A 1 211 ? 23.784 6.390 -25.564 1.00 64.56 211 ILE A N 1
ATOM 1773 C CA . ILE A 1 211 ? 23.398 7.764 -25.210 1.00 64.56 211 ILE A CA 1
ATOM 1774 C C . ILE A 1 211 ? 22.065 7.777 -24.453 1.00 64.56 211 ILE A C 1
ATOM 1776 O O . ILE A 1 211 ? 21.952 8.463 -23.438 1.00 64.56 211 ILE A O 1
ATOM 1780 N N . LEU A 1 212 ? 21.072 6.993 -24.892 1.00 58.12 212 LEU A N 1
ATOM 1781 C CA . LEU A 1 212 ? 19.788 6.881 -24.194 1.00 58.12 212 LEU A CA 1
ATOM 1782 C C . LEU A 1 212 ? 19.952 6.294 -22.786 1.00 58.12 212 LEU A C 1
ATOM 1784 O O . LEU A 1 212 ? 19.363 6.825 -21.848 1.00 58.12 212 LEU A O 1
ATOM 1788 N N . ILE A 1 213 ? 20.785 5.263 -22.612 1.00 60.88 213 ILE A N 1
ATOM 1789 C CA . ILE A 1 213 ? 21.086 4.681 -21.292 1.00 60.88 213 ILE A CA 1
ATOM 1790 C C . ILE A 1 213 ? 21.734 5.722 -20.375 1.00 60.88 213 ILE A C 1
ATOM 1792 O O . ILE A 1 213 ? 21.285 5.911 -19.244 1.00 60.88 213 ILE A O 1
ATOM 1796 N N . VAL A 1 214 ? 22.753 6.433 -20.867 1.00 61.75 214 VAL A N 1
ATOM 1797 C CA . VAL A 1 214 ? 23.442 7.490 -20.110 1.00 61.75 214 VAL A CA 1
ATOM 1798 C C . VAL A 1 214 ? 22.467 8.603 -19.726 1.00 61.75 214 VAL A C 1
ATOM 1800 O O . VAL A 1 214 ? 22.452 9.038 -18.578 1.00 61.75 214 VAL A O 1
ATOM 1803 N N . TYR A 1 215 ? 21.597 9.025 -20.645 1.00 63.56 215 TYR A N 1
ATOM 1804 C CA . TYR A 1 215 ? 20.577 10.034 -20.369 1.00 63.56 215 TYR A CA 1
ATOM 1805 C C . TYR A 1 215 ? 19.582 9.588 -19.285 1.00 63.56 215 TYR A C 1
ATOM 1807 O O . TYR A 1 215 ? 19.221 10.390 -18.420 1.00 63.56 215 TYR A O 1
ATOM 1815 N N . GLN A 1 216 ? 19.173 8.313 -19.276 1.00 57.69 216 GLN A N 1
ATOM 1816 C CA . GLN A 1 216 ? 18.331 7.781 -18.199 1.00 57.69 216 GLN A CA 1
ATOM 1817 C C . GLN A 1 216 ? 19.059 7.757 -16.859 1.00 57.69 216 GLN A C 1
ATOM 1819 O O . GLN A 1 216 ? 18.491 8.190 -15.858 1.00 57.69 216 GLN A O 1
ATOM 1824 N N . PHE A 1 217 ? 20.329 7.350 -16.842 1.00 61.34 217 PHE A N 1
ATOM 1825 C CA . PHE A 1 217 ? 21.160 7.431 -15.642 1.00 61.34 217 PHE A CA 1
ATOM 1826 C C . PHE A 1 217 ? 21.266 8.864 -15.113 1.00 61.34 217 PHE A C 1
ATOM 1828 O O . PHE A 1 217 ? 21.118 9.074 -13.913 1.00 61.34 217 PHE A O 1
ATOM 1835 N N . ILE A 1 218 ? 21.441 9.860 -15.989 1.00 66.38 218 ILE A N 1
ATOM 1836 C CA . ILE A 1 218 ? 21.480 11.277 -15.598 1.00 66.38 218 ILE A CA 1
ATOM 1837 C C . ILE A 1 218 ? 20.142 11.717 -14.994 1.00 66.38 218 ILE A C 1
ATOM 1839 O O . ILE A 1 218 ? 20.138 12.362 -13.950 1.00 66.38 218 ILE A O 1
ATOM 1843 N N . LYS A 1 219 ? 18.998 11.355 -15.591 1.00 57.38 219 LYS A N 1
ATOM 1844 C CA . LYS A 1 219 ? 17.673 11.685 -15.032 1.00 57.38 219 LYS A CA 1
ATOM 1845 C C . LYS A 1 219 ? 17.448 11.067 -13.657 1.00 57.38 219 LYS A C 1
ATOM 1847 O O . LYS A 1 219 ? 16.973 11.751 -12.752 1.00 57.38 219 LYS A O 1
ATOM 1852 N N . VAL A 1 220 ? 17.816 9.799 -13.501 1.00 56.34 220 VAL A N 1
ATOM 1853 C CA . VAL A 1 220 ? 17.769 9.080 -12.224 1.00 56.34 220 VAL A CA 1
ATOM 1854 C C . VAL A 1 220 ? 18.660 9.764 -11.192 1.00 56.34 220 VAL A C 1
ATOM 1856 O O . VAL A 1 220 ? 18.222 10.030 -10.076 1.00 56.34 220 VAL A O 1
ATOM 1859 N N . TRP A 1 221 ? 19.887 10.111 -11.575 1.00 59.66 221 TRP A N 1
ATOM 1860 C CA . TRP A 1 221 ? 20.844 10.798 -10.716 1.00 59.66 221 TRP A CA 1
ATOM 1861 C C . TRP A 1 221 ? 20.333 12.177 -10.289 1.00 59.66 221 TRP A C 1
ATOM 1863 O O . TRP A 1 221 ? 20.321 12.495 -9.104 1.00 59.66 221 TRP A O 1
ATOM 1873 N N . MET A 1 222 ? 19.822 12.976 -11.228 1.00 61.59 222 MET A N 1
ATOM 1874 C CA . MET A 1 222 ? 19.208 14.271 -10.930 1.00 61.59 222 MET A CA 1
ATOM 1875 C C . MET A 1 222 ? 18.014 14.132 -9.988 1.00 61.59 222 MET A C 1
ATOM 1877 O O . MET A 1 222 ? 17.873 14.940 -9.077 1.00 61.59 222 MET A O 1
ATOM 1881 N N . PHE A 1 223 ? 17.167 13.119 -10.181 1.00 55.91 223 PHE A N 1
ATOM 1882 C CA . PHE A 1 223 ? 16.040 12.861 -9.293 1.00 55.91 223 PHE A CA 1
ATOM 1883 C C . PHE A 1 223 ? 16.504 12.502 -7.874 1.00 55.91 223 PHE A C 1
ATOM 1885 O O . PHE A 1 223 ? 15.948 13.015 -6.903 1.00 55.91 223 PHE A O 1
ATOM 1892 N N . LEU A 1 224 ? 17.534 11.660 -7.748 1.00 53.53 224 LEU A N 1
ATOM 1893 C CA . LEU A 1 224 ? 18.088 11.259 -6.456 1.00 53.53 224 LEU A CA 1
ATOM 1894 C C . LEU A 1 224 ? 18.714 12.435 -5.706 1.00 53.53 224 LEU A C 1
ATOM 1896 O O . LEU A 1 224 ? 18.469 12.569 -4.512 1.00 53.53 224 LEU A O 1
ATOM 1900 N N . PHE A 1 225 ? 19.468 13.293 -6.400 1.00 54.91 225 PHE A N 1
ATOM 1901 C CA . PHE A 1 225 ? 20.195 14.409 -5.788 1.00 54.91 225 PHE A CA 1
ATOM 1902 C C . PHE A 1 225 ? 19.376 15.694 -5.615 1.00 54.91 225 PHE A C 1
ATOM 1904 O O . PHE A 1 225 ? 19.712 16.485 -4.747 1.00 54.91 225 PHE A O 1
ATOM 1911 N N . LYS A 1 226 ? 18.301 15.923 -6.385 1.00 46.53 226 LYS A N 1
ATOM 1912 C CA . LYS A 1 226 ? 17.373 17.046 -6.120 1.00 46.53 226 LYS A CA 1
ATOM 1913 C C . LYS A 1 226 ? 16.398 16.779 -4.969 1.00 46.53 226 LYS A C 1
ATOM 1915 O O . LYS A 1 226 ? 15.799 17.724 -4.474 1.00 46.53 226 LYS A O 1
ATOM 1920 N N . ASN A 1 227 ? 16.184 15.513 -4.607 1.00 43.09 227 ASN A N 1
ATOM 1921 C CA . ASN A 1 227 ? 15.252 15.096 -3.550 1.00 43.09 227 ASN A CA 1
ATOM 1922 C C . ASN A 1 227 ? 15.949 14.514 -2.303 1.00 43.09 227 ASN A C 1
ATOM 1924 O O . ASN A 1 227 ? 15.257 14.003 -1.414 1.00 43.09 227 ASN A O 1
ATOM 1928 N N . LEU A 1 228 ? 17.285 14.549 -2.272 1.00 40.69 228 LEU A N 1
ATOM 1929 C CA . LEU A 1 228 ? 18.131 14.433 -1.079 1.00 40.69 228 LEU A CA 1
ATOM 1930 C C . LEU A 1 228 ? 18.291 15.823 -0.460 1.00 40.69 228 LEU A C 1
ATOM 1932 O O . LEU A 1 228 ? 18.268 15.872 0.785 1.00 40.69 228 LEU A O 1
#